Protein AF-A0A845TTB7-F1 (afdb_monomer_lite)

Radius of gyration: 24.41 Å; chains: 1; bounding box: 47×29×92 Å

pLDDT: mean 82.49, std 13.99, range [42.47, 98.19]

Foldseek 3Di:
DPQCPPDPQQQDDPSHFDCADPPPGHGGDDDPVNVVVVVVVLCVLLCQLPDHDDPVDPCSSVLSVLQQAAVEEDEDAAADEDASSQWRHEYEHAHAPHEYEYHALLRGHFNTKYKYFQAYDWHWYKYAYPDQAWEQDPVGDIDRIAIDTHGKMWMWGRRSRHTYTDDIPDDPVRRCVVDDDDPDPPVPPDD

Secondary structure (DSSP, 8-state):
----SS-TTS--BTTB----BTTTBPPPP--HHHHHHHHHHHHHHHHHTTPPP-TT-TTHHHHHHHHHS--EEEEESS-EE--GGGTTEEEEE-STT-EEEPPPGGGS-TT-EEEEEE-SSSSEEEEE-STT--EEPTTS-EESEEEEETT-EEEEEE-SSSEEEEEEE--HHHHGGG--S--S-GGGS--

Structure (mmCIF, N/CA/C/O backbone):
data_AF-A0A845TTB7-F1
#
_entry.id   AF-A0A845TTB7-F1
#
loop_
_atom_site.group_PDB
_atom_site.id
_atom_site.type_symbol
_atom_site.label_atom_id
_atom_site.label_alt_id
_atom_site.label_comp_id
_atom_site.label_asym_id
_atom_site.label_entity_id
_atom_site.label_seq_id
_atom_site.pdbx_PDB_ins_code
_atom_site.Cartn_x
_atom_site.Cartn_y
_atom_site.Cartn_z
_atom_site.occupancy
_atom_site.B_iso_or_equiv
_atom_site.auth_seq_id
_atom_site.auth_comp_id
_atom_site.auth_asym_id
_atom_site.auth_atom_id
_atom_site.pdbx_PDB_model_num
ATOM 1 N N . MET A 1 1 ? 19.253 8.174 -13.961 1.00 57.00 1 MET A N 1
ATOM 2 C CA . MET A 1 1 ? 20.084 8.038 -15.185 1.00 57.00 1 MET A CA 1
ATOM 3 C C . MET A 1 1 ? 20.359 9.383 -15.863 1.00 57.00 1 MET A C 1
ATOM 5 O O . MET A 1 1 ? 19.408 10.114 -16.111 1.00 57.00 1 MET A O 1
ATOM 9 N N . ASP A 1 2 ? 21.621 9.713 -16.173 1.00 57.16 2 ASP A N 1
ATOM 10 C CA . ASP A 1 2 ? 21.945 10.811 -17.106 1.00 57.16 2 ASP A CA 1
ATOM 11 C C . ASP A 1 2 ? 21.614 10.344 -18.529 1.00 57.16 2 ASP A C 1
ATOM 13 O O . ASP A 1 2 ? 22.038 9.263 -18.950 1.00 57.16 2 ASP A O 1
ATOM 17 N N . TYR A 1 3 ? 20.781 11.098 -19.241 1.00 60.69 3 TYR A N 1
ATOM 18 C CA . TYR A 1 3 ? 20.405 10.728 -20.599 1.00 60.69 3 TYR A CA 1
ATOM 19 C C . TYR A 1 3 ? 21.594 11.031 -21.512 1.00 60.69 3 TYR A C 1
ATOM 21 O O . TYR A 1 3 ? 22.102 12.151 -21.450 1.00 60.69 3 TYR A O 1
ATOM 29 N N . PRO A 1 4 ? 22.055 10.104 -22.370 1.00 59.34 4 PRO A N 1
ATOM 30 C CA . PRO A 1 4 ? 23.288 10.324 -23.111 1.00 59.34 4 PRO A CA 1
ATOM 31 C C . PRO A 1 4 ? 23.116 11.444 -24.144 1.00 59.34 4 PRO A C 1
ATOM 33 O O . PRO A 1 4 ? 22.719 11.221 -25.283 1.00 59.34 4 PRO A O 1
ATOM 36 N N . ILE A 1 5 ? 23.447 12.670 -23.752 1.00 57.34 5 ILE A N 1
ATOM 37 C CA . ILE A 1 5 ? 23.517 13.830 -24.647 1.00 57.34 5 ILE A CA 1
ATOM 38 C C . ILE A 1 5 ? 24.763 13.773 -25.545 1.00 57.34 5 ILE A C 1
ATOM 40 O O . ILE A 1 5 ? 24.847 14.498 -26.533 1.00 57.34 5 ILE A O 1
ATOM 44 N N . THR A 1 6 ? 25.728 12.907 -25.212 1.00 55.38 6 THR A N 1
ATOM 45 C CA . THR A 1 6 ? 27.047 12.829 -25.857 1.00 55.38 6 THR A CA 1
ATOM 46 C C . THR A 1 6 ? 27.476 11.426 -26.287 1.00 55.38 6 THR A C 1
ATOM 48 O O . THR A 1 6 ? 28.590 11.303 -26.790 1.00 55.38 6 THR A O 1
ATOM 51 N N . GLN A 1 7 ? 26.658 10.366 -26.148 1.00 63.62 7 GLN A N 1
ATOM 52 C CA . GLN A 1 7 ? 27.050 9.054 -26.691 1.00 63.62 7 GLN A CA 1
ATOM 53 C C . GLN A 1 7 ? 26.864 9.024 -28.217 1.00 63.62 7 GLN A C 1
ATOM 55 O O . GLN A 1 7 ? 25.726 8.975 -28.689 1.00 63.62 7 GLN A O 1
ATOM 60 N N . PRO A 1 8 ? 27.951 8.990 -29.012 1.00 61.44 8 PRO A N 1
ATOM 61 C CA . PRO A 1 8 ? 27.862 9.138 -30.465 1.00 61.44 8 PRO A CA 1
ATOM 62 C C . PRO A 1 8 ? 27.310 7.893 -31.176 1.00 61.44 8 PRO A C 1
ATOM 64 O O . PRO A 1 8 ? 27.007 7.956 -32.359 1.00 61.44 8 PRO A O 1
ATOM 67 N N . SER A 1 9 ? 27.203 6.759 -30.476 1.00 70.38 9 SER A N 1
ATOM 68 C CA . SER A 1 9 ? 26.890 5.439 -31.042 1.00 70.38 9 SER A CA 1
ATOM 69 C C . SER A 1 9 ? 25.450 4.971 -30.801 1.00 70.38 9 SER A C 1
ATOM 71 O O . SER A 1 9 ? 25.167 3.784 -30.928 1.00 70.38 9 SER A O 1
ATOM 73 N N . LEU A 1 10 ? 24.561 5.869 -30.369 1.00 74.25 10 LEU A N 1
ATOM 74 C CA . LEU A 1 10 ? 23.156 5.551 -30.080 1.00 74.25 10 LEU A CA 1
ATOM 75 C C . LEU A 1 10 ? 22.208 5.906 -31.226 1.00 74.25 10 LEU A C 1
ATOM 77 O O . LEU A 1 10 ? 21.018 5.614 -31.131 1.00 74.25 10 LEU A O 1
ATOM 81 N N . ASP A 1 11 ? 22.712 6.559 -32.278 1.00 81.06 11 ASP A N 1
ATOM 82 C CA . ASP A 1 11 ? 21.921 7.021 -33.423 1.00 81.06 11 ASP A CA 1
ATOM 83 C C . ASP A 1 11 ? 20.661 7.796 -32.988 1.00 81.06 11 ASP A C 1
ATOM 85 O O . ASP A 1 11 ? 19.547 7.577 -33.472 1.00 81.06 11 ASP A O 1
ATOM 89 N N . LEU A 1 12 ? 20.830 8.702 -32.015 1.00 78.38 12 LEU A N 1
ATOM 90 C CA . LEU A 1 12 ? 19.765 9.585 -31.541 1.00 78.38 12 LEU A CA 1
ATOM 91 C C . LEU A 1 12 ? 19.474 10.670 -32.577 1.00 78.38 12 LEU A C 1
ATOM 93 O O . LEU A 1 12 ? 20.377 11.248 -33.183 1.00 78.38 12 LEU A O 1
ATOM 97 N N . TYR A 1 13 ? 18.201 11.020 -32.720 1.00 77.94 13 TYR A N 1
ATOM 98 C CA . TYR A 1 13 ? 17.775 12.148 -33.534 1.00 77.94 13 TYR A CA 1
ATOM 99 C C . TYR A 1 13 ? 17.071 13.182 -32.664 1.00 77.94 13 TYR A C 1
ATOM 101 O O . TYR A 1 13 ? 16.073 12.875 -32.018 1.00 77.94 13 TYR A O 1
ATOM 109 N N . LEU A 1 14 ? 17.595 14.414 -32.634 1.00 80.12 14 LEU A N 1
ATOM 110 C CA . LEU A 1 14 ? 17.072 15.499 -31.789 1.00 80.12 14 LEU A CA 1
ATOM 111 C C . LEU A 1 14 ? 16.927 15.082 -30.313 1.00 80.12 14 LEU A C 1
ATOM 113 O O . LEU A 1 14 ? 15.918 15.368 -29.671 1.00 80.12 14 LEU A O 1
ATOM 117 N N . ASN A 1 15 ? 17.932 14.376 -29.788 1.00 73.56 15 ASN A N 1
ATOM 118 C CA . ASN A 1 15 ? 17.951 13.826 -28.428 1.00 73.56 15 ASN A CA 1
ATOM 119 C C . ASN A 1 15 ? 16.845 12.794 -28.137 1.00 73.56 15 ASN A C 1
ATOM 121 O O . ASN A 1 15 ? 16.533 12.540 -26.977 1.00 73.56 15 ASN A O 1
ATOM 125 N N . LYS A 1 16 ? 16.253 12.170 -29.159 1.00 77.88 16 LYS A N 1
ATOM 126 C CA . LYS A 1 16 ? 15.246 11.111 -29.006 1.00 77.88 16 LYS A CA 1
ATOM 127 C C . LYS A 1 16 ? 15.632 9.860 -29.785 1.00 77.88 16 LYS A C 1
ATOM 129 O O . LYS A 1 16 ? 16.328 9.942 -30.799 1.00 77.88 16 LYS A O 1
ATOM 134 N N . PHE A 1 17 ? 15.137 8.716 -29.319 1.00 82.31 17 PHE A N 1
ATOM 135 C CA . PHE A 1 17 ? 15.164 7.482 -30.094 1.00 82.31 17 PHE A CA 1
ATOM 136 C C . PHE A 1 17 ? 14.342 7.645 -31.382 1.00 82.31 17 PHE A C 1
ATOM 138 O O . PHE A 1 17 ? 13.319 8.334 -31.401 1.00 82.31 17 PHE A O 1
ATOM 145 N N . THR A 1 18 ? 14.802 7.033 -32.466 1.00 82.44 18 THR A N 1
ATOM 146 C CA . THR A 1 18 ? 14.154 7.043 -33.778 1.00 82.44 18 THR A CA 1
ATOM 147 C C . THR A 1 18 ? 14.165 5.637 -34.359 1.00 82.44 18 THR A C 1
ATOM 149 O O . THR A 1 18 ? 15.175 4.949 -34.286 1.00 82.44 18 THR A O 1
ATOM 152 N N . ASP A 1 19 ? 13.093 5.253 -35.050 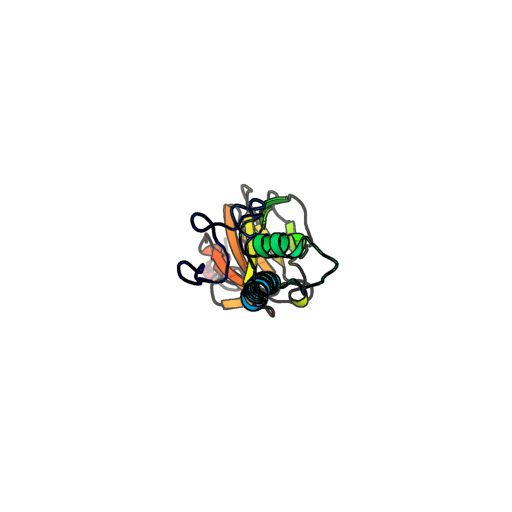1.00 88.50 19 ASP A N 1
ATOM 153 C CA . ASP A 1 19 ? 13.032 3.982 -35.798 1.00 88.50 19 ASP A CA 1
ATOM 154 C C . ASP A 1 19 ? 13.916 3.981 -37.063 1.00 88.50 19 ASP A C 1
ATOM 156 O O . ASP A 1 19 ? 13.924 3.030 -37.843 1.00 88.50 19 ASP A O 1
ATOM 160 N N . GLY A 1 20 ? 14.666 5.065 -37.284 1.00 87.62 20 GLY A N 1
ATOM 161 C CA . GLY A 1 20 ? 15.414 5.311 -38.506 1.00 87.62 20 GLY A CA 1
ATOM 162 C C . GLY A 1 20 ? 14.513 5.708 -39.673 1.00 87.62 20 GLY A C 1
ATOM 163 O O . GLY A 1 20 ? 13.287 5.716 -39.601 1.00 87.62 20 GLY A O 1
ATOM 164 N N . VAL A 1 21 ? 15.151 6.093 -40.770 1.00 89.00 21 VAL A N 1
ATOM 165 C CA . VAL A 1 21 ? 14.516 6.278 -42.074 1.00 89.00 21 VAL A CA 1
ATOM 166 C C . VAL A 1 21 ? 15.414 5.566 -43.083 1.00 89.00 21 VAL A C 1
ATOM 168 O O . VAL A 1 21 ? 16.575 5.967 -43.219 1.00 89.00 21 VAL A O 1
ATOM 171 N N . PRO A 1 22 ? 14.930 4.524 -43.785 1.00 90.19 22 PRO A N 1
ATOM 172 C CA . PRO A 1 22 ? 15.748 3.768 -44.728 1.00 90.19 22 PRO A CA 1
ATOM 173 C C . PRO A 1 22 ? 16.485 4.681 -45.715 1.00 90.19 22 PRO A C 1
ATOM 175 O O . PRO A 1 22 ? 15.882 5.546 -46.345 1.00 90.19 22 PRO A O 1
ATOM 178 N N . GLY A 1 23 ? 17.805 4.512 -45.821 1.00 86.75 23 GLY A N 1
ATOM 179 C CA . GLY A 1 23 ? 18.658 5.293 -46.725 1.00 86.75 23 GLY A CA 1
ATOM 180 C C . GLY A 1 23 ? 18.969 6.730 -46.286 1.00 86.75 23 GLY A C 1
ATOM 181 O O . GLY A 1 23 ? 19.784 7.377 -46.935 1.00 86.75 23 GLY A O 1
ATOM 182 N N . LEU A 1 24 ? 18.374 7.226 -45.196 1.00 88.75 24 LEU A N 1
ATOM 183 C CA . LEU A 1 24 ? 18.617 8.580 -44.683 1.00 88.75 24 LEU A CA 1
ATOM 184 C C . LEU A 1 24 ? 19.229 8.575 -43.279 1.00 88.75 24 LEU A C 1
ATOM 186 O O . LEU A 1 24 ? 20.118 9.375 -42.997 1.00 88.75 24 LEU A O 1
ATOM 190 N N . ARG A 1 25 ? 18.754 7.697 -42.388 1.00 85.00 25 ARG A N 1
ATOM 191 C CA . ARG A 1 25 ? 19.201 7.642 -40.992 1.00 85.00 25 ARG A CA 1
ATOM 192 C C . ARG A 1 25 ? 19.013 6.240 -40.396 1.00 85.00 25 ARG A C 1
ATOM 194 O O . ARG A 1 25 ? 17.931 5.678 -40.561 1.00 85.00 25 ARG A O 1
ATOM 201 N N . PRO A 1 26 ? 20.005 5.683 -39.684 1.00 86.88 26 PRO A N 1
ATOM 202 C CA . PRO A 1 26 ? 19.840 4.426 -38.953 1.00 86.88 26 PRO A CA 1
ATOM 203 C C . PRO A 1 26 ? 18.820 4.543 -37.806 1.00 86.88 26 PRO A C 1
ATOM 205 O O . PRO A 1 26 ? 18.506 5.641 -37.342 1.00 86.88 26 PRO A O 1
ATOM 208 N N . ALA A 1 27 ? 18.276 3.403 -37.380 1.00 88.50 27 ALA A N 1
ATOM 209 C CA . ALA A 1 27 ? 17.467 3.315 -36.167 1.00 88.50 27 ALA A CA 1
ATOM 210 C C . ALA A 1 27 ? 18.355 3.442 -34.927 1.00 88.50 27 ALA A C 1
ATOM 212 O O . ALA A 1 27 ? 19.516 3.041 -34.957 1.00 88.50 27 ALA A O 1
ATOM 213 N N . SER A 1 28 ? 17.808 3.972 -33.836 1.00 87.19 28 SER A N 1
ATOM 214 C CA . SER A 1 28 ? 18.572 4.130 -32.606 1.00 87.19 28 SER A CA 1
ATOM 215 C C . SER A 1 28 ? 18.954 2.792 -31.981 1.00 87.19 28 SER A C 1
ATOM 217 O O . SER A 1 28 ? 18.155 1.857 -31.924 1.00 87.19 28 SER A O 1
ATOM 219 N N . VAL A 1 29 ? 20.171 2.732 -31.449 1.00 85.94 29 VAL A N 1
ATOM 220 C CA . VAL A 1 29 ? 20.687 1.571 -30.724 1.00 85.94 29 VAL A CA 1
ATOM 221 C C . VAL A 1 29 ? 20.489 1.796 -29.231 1.00 85.94 29 VAL A C 1
ATOM 223 O O . VAL A 1 29 ? 20.889 2.830 -28.699 1.00 85.94 29 VAL A O 1
ATOM 226 N N . ILE A 1 30 ? 19.900 0.815 -28.544 1.00 80.69 30 ILE A N 1
ATOM 227 C CA . ILE A 1 30 ? 19.775 0.808 -27.081 1.00 80.69 30 ILE A CA 1
ATOM 228 C C . ILE A 1 30 ? 20.784 -0.205 -26.520 1.00 80.69 30 ILE A C 1
ATOM 230 O O . ILE A 1 30 ? 20.590 -1.411 -26.686 1.00 80.69 30 ILE A O 1
ATOM 234 N N . PRO A 1 31 ? 21.874 0.244 -25.872 1.00 81.69 31 PRO A N 1
ATOM 235 C CA . PRO A 1 31 ? 22.841 -0.645 -25.248 1.00 81.69 31 PRO A CA 1
ATOM 236 C C . PRO A 1 31 ? 22.221 -1.439 -24.100 1.00 81.69 31 PRO A C 1
ATOM 238 O O . PRO A 1 31 ? 21.395 -0.920 -23.344 1.00 81.69 31 PRO A O 1
ATOM 241 N N . SER A 1 32 ? 22.704 -2.666 -23.896 1.00 81.06 32 SER A N 1
ATOM 242 C CA . SER A 1 32 ? 22.303 -3.499 -22.755 1.00 81.06 32 SER A CA 1
ATOM 243 C C . SER A 1 32 ? 22.568 -2.812 -21.417 1.00 81.06 32 SER A C 1
ATOM 245 O O . SER A 1 32 ? 21.742 -2.913 -20.524 1.00 81.06 32 SER A O 1
ATOM 247 N N . ILE A 1 33 ? 23.659 -2.049 -21.291 1.00 82.00 33 ILE A N 1
ATOM 248 C CA . ILE A 1 33 ? 23.946 -1.264 -20.082 1.00 82.00 33 ILE A CA 1
ATOM 249 C C . ILE A 1 33 ? 22.820 -0.272 -19.758 1.00 82.00 33 ILE A C 1
ATOM 251 O O . ILE A 1 33 ? 22.434 -0.147 -18.601 1.00 82.00 33 ILE A O 1
ATOM 255 N N . THR A 1 34 ? 22.250 0.388 -20.768 1.00 81.12 34 THR A N 1
ATOM 256 C CA . THR A 1 34 ? 21.155 1.345 -20.583 1.00 81.12 34 THR A CA 1
ATOM 257 C C . THR A 1 34 ? 19.861 0.627 -20.221 1.00 81.12 34 THR A C 1
ATOM 259 O O . THR A 1 34 ? 19.186 1.034 -19.280 1.00 81.12 34 THR A O 1
ATOM 262 N N . MET A 1 35 ? 19.520 -0.450 -20.936 1.00 85.19 35 MET A N 1
ATOM 263 C CA . MET A 1 35 ? 18.283 -1.188 -20.672 1.00 85.19 35 MET A CA 1
ATOM 264 C C . MET A 1 35 ? 18.320 -1.905 -19.317 1.00 85.19 35 MET A C 1
ATOM 266 O O . MET A 1 35 ? 17.345 -1.845 -18.577 1.00 85.19 35 MET A O 1
ATOM 270 N N . ASN A 1 36 ? 19.450 -2.516 -18.955 1.00 85.69 36 ASN A N 1
ATOM 271 C CA . ASN A 1 36 ? 19.628 -3.159 -17.655 1.00 85.69 36 ASN A CA 1
ATOM 272 C C . ASN A 1 36 ? 19.536 -2.138 -16.521 1.00 85.69 36 ASN A C 1
ATOM 274 O O . ASN A 1 36 ? 18.822 -2.387 -15.563 1.00 85.69 36 ASN A O 1
ATOM 278 N N . ALA A 1 37 ? 20.156 -0.961 -16.658 1.00 86.38 37 ALA A N 1
ATOM 279 C CA . ALA A 1 37 ? 20.045 0.087 -15.644 1.00 86.38 37 ALA A CA 1
ATOM 280 C C . ALA A 1 37 ? 18.595 0.573 -15.448 1.00 86.38 37 ALA A C 1
ATOM 282 O O . ALA A 1 37 ? 18.176 0.797 -14.316 1.00 86.38 37 ALA A O 1
ATOM 283 N N . LEU A 1 38 ? 17.807 0.694 -16.526 1.00 89.25 38 LEU A N 1
ATOM 284 C CA . LEU A 1 38 ? 16.374 1.005 -16.422 1.00 89.25 38 LEU A CA 1
ATOM 285 C C . LEU A 1 38 ? 15.594 -0.113 -15.720 1.00 89.25 38 LEU A C 1
ATOM 287 O O . LEU A 1 38 ? 14.725 0.166 -14.896 1.00 89.25 38 LEU A O 1
ATOM 291 N N . VAL A 1 39 ? 15.897 -1.375 -16.034 1.00 91.19 39 VAL A N 1
ATOM 292 C CA . VAL A 1 39 ? 15.285 -2.530 -15.364 1.00 91.19 39 VAL A CA 1
ATOM 293 C C . VAL A 1 39 ? 15.656 -2.548 -13.881 1.00 91.19 39 VAL A C 1
ATOM 295 O O . VAL A 1 39 ? 14.768 -2.718 -13.053 1.00 91.19 39 VAL A O 1
ATOM 298 N N . ASP A 1 40 ? 16.913 -2.287 -13.528 1.00 90.81 40 ASP A N 1
ATOM 299 C CA . ASP A 1 40 ? 17.380 -2.218 -12.142 1.00 90.81 40 ASP A CA 1
ATOM 300 C C . ASP A 1 40 ? 16.692 -1.081 -11.364 1.00 90.81 40 ASP A C 1
ATOM 302 O O . ASP A 1 40 ? 16.273 -1.291 -10.226 1.00 90.81 40 ASP A O 1
ATOM 306 N N . GLU A 1 41 ? 16.493 0.099 -11.972 1.00 91.50 41 GLU A N 1
ATOM 307 C CA . GLU A 1 41 ? 15.711 1.193 -11.368 1.00 91.50 41 GLU A CA 1
ATOM 308 C C . GLU A 1 41 ? 14.248 0.772 -11.128 1.00 91.50 41 GLU A C 1
ATOM 310 O O . GLU A 1 41 ? 13.701 1.006 -10.049 1.00 91.50 41 GLU A O 1
ATOM 315 N N . ILE A 1 42 ? 13.612 0.103 -12.096 1.00 92.44 42 ILE A N 1
ATOM 316 C CA . ILE A 1 42 ? 12.238 -0.407 -11.953 1.00 92.44 42 ILE A CA 1
ATOM 317 C C . ILE A 1 42 ? 12.159 -1.460 -10.841 1.00 92.44 42 ILE A C 1
ATOM 319 O O . ILE A 1 42 ? 11.248 -1.405 -10.014 1.00 92.44 42 ILE A O 1
ATOM 323 N N . LEU A 1 43 ? 13.112 -2.393 -10.784 1.00 90.44 43 LEU A N 1
ATOM 324 C CA . LEU A 1 43 ? 13.192 -3.405 -9.732 1.00 90.44 43 LEU A CA 1
ATOM 325 C C . LEU A 1 43 ? 13.399 -2.761 -8.359 1.00 90.44 43 LEU A C 1
ATOM 327 O O . LEU A 1 43 ? 12.737 -3.158 -7.403 1.00 90.44 43 LEU A O 1
ATOM 331 N N . ALA A 1 44 ? 14.243 -1.732 -8.261 1.00 85.56 44 ALA A N 1
ATOM 332 C CA . ALA A 1 44 ? 14.444 -0.984 -7.026 1.00 85.56 44 ALA A CA 1
ATOM 333 C C . ALA A 1 44 ? 13.150 -0.305 -6.553 1.00 85.56 44 ALA A C 1
ATOM 335 O O . ALA A 1 44 ? 12.836 -0.374 -5.367 1.00 85.56 44 ALA A O 1
ATOM 336 N N . VAL A 1 45 ? 12.358 0.285 -7.458 1.00 87.19 45 VAL A N 1
ATOM 337 C CA . VAL A 1 45 ? 11.038 0.844 -7.111 1.00 87.19 45 VAL A CA 1
ATOM 338 C C . VAL A 1 45 ? 10.078 -0.255 -6.654 1.00 87.19 45 VAL A C 1
ATOM 340 O O . VAL A 1 45 ? 9.408 -0.086 -5.638 1.00 87.19 45 VAL A O 1
ATOM 343 N N . ILE A 1 46 ? 10.036 -1.391 -7.355 1.00 89.19 46 ILE A N 1
ATOM 344 C CA . ILE A 1 46 ? 9.196 -2.545 -6.995 1.00 89.19 46 ILE A CA 1
ATOM 345 C C . ILE A 1 46 ? 9.526 -3.047 -5.581 1.00 89.19 46 ILE A C 1
ATOM 347 O O . ILE A 1 46 ? 8.618 -3.243 -4.772 1.00 89.19 46 ILE A O 1
ATOM 351 N N . VAL A 1 47 ? 10.817 -3.167 -5.259 1.00 84.00 47 VAL A N 1
ATOM 352 C CA . VAL A 1 47 ? 11.312 -3.567 -3.933 1.00 84.00 47 VAL A CA 1
ATOM 353 C C . VAL A 1 47 ? 11.111 -2.469 -2.880 1.00 84.00 47 VAL A C 1
ATOM 355 O O . VAL A 1 47 ? 10.872 -2.784 -1.719 1.00 84.00 47 VAL A O 1
ATOM 358 N N . ALA A 1 48 ? 11.146 -1.187 -3.245 1.00 72.69 48 ALA A N 1
ATOM 359 C CA . ALA A 1 48 ? 10.838 -0.087 -2.326 1.00 72.69 48 ALA A CA 1
ATOM 360 C C . ALA A 1 48 ? 9.346 -0.039 -1.957 1.00 72.69 48 ALA A C 1
ATOM 362 O O . ALA A 1 48 ? 8.994 0.253 -0.820 1.00 72.69 48 ALA A O 1
ATOM 363 N N . GLY A 1 49 ? 8.463 -0.405 -2.887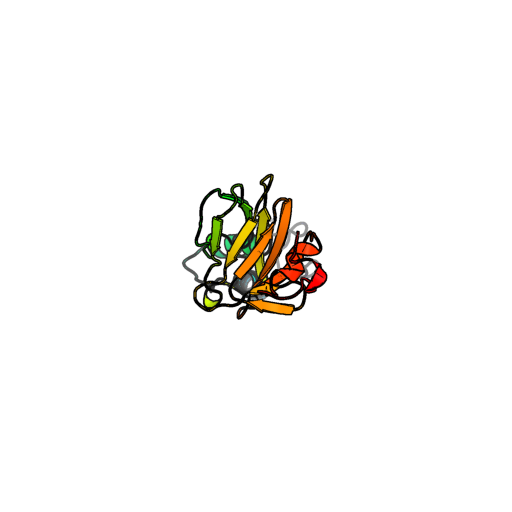 1.00 75.69 49 GLY A N 1
ATOM 364 C CA . GLY A 1 49 ? 7.071 -0.739 -2.581 1.00 75.69 49 GLY A CA 1
ATOM 365 C C . GLY A 1 49 ? 6.894 -2.156 -2.014 1.00 75.69 49 GLY A C 1
ATOM 366 O O . GLY A 1 49 ? 5.757 -2.613 -1.962 1.00 75.69 49 GLY A O 1
ATOM 367 N N . GLY A 1 50 ? 8.012 -2.835 -1.680 1.00 72.75 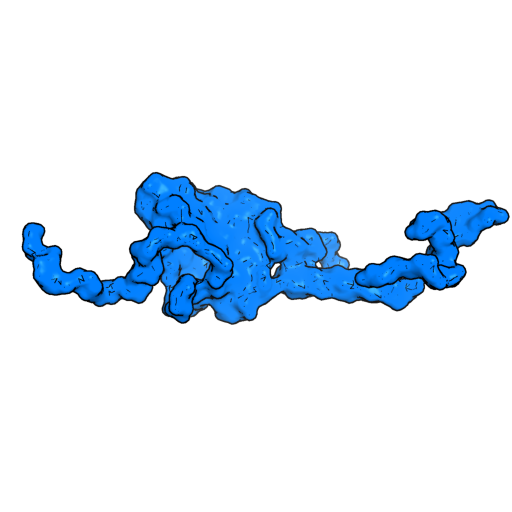50 GLY A N 1
ATOM 368 C CA . GLY A 1 50 ? 8.285 -4.251 -1.324 1.00 72.75 50 GLY A CA 1
ATOM 369 C C . GLY A 1 50 ? 7.382 -5.322 -1.875 1.00 72.75 50 GLY A C 1
ATOM 370 O O . GLY A 1 50 ? 7.059 -6.328 -1.243 1.00 72.75 50 GLY A O 1
ATOM 371 N N . ILE A 1 51 ? 7.071 -5.148 -3.134 1.00 82.50 51 ILE A N 1
ATOM 372 C CA . ILE A 1 51 ? 6.639 -6.249 -3.953 1.00 82.50 51 ILE A CA 1
ATOM 373 C C . ILE A 1 51 ? 7.898 -7.061 -4.298 1.00 82.50 51 ILE A C 1
ATOM 375 O O . ILE A 1 51 ? 8.942 -6.503 -4.632 1.00 82.50 51 ILE A O 1
ATOM 379 N N . VAL A 1 52 ? 7.816 -8.390 -4.226 1.00 87.75 52 VAL A N 1
ATOM 380 C CA . VAL A 1 52 ? 8.866 -9.266 -4.768 1.00 87.75 52 VAL A CA 1
ATOM 381 C C . VAL A 1 52 ? 8.717 -9.286 -6.295 1.00 87.75 52 VAL A C 1
ATOM 383 O O . VAL A 1 52 ? 7.640 -9.656 -6.773 1.00 87.75 52 VAL A O 1
ATOM 386 N N . PRO A 1 53 ? 9.737 -8.890 -7.080 1.00 92.88 53 PRO A N 1
ATOM 387 C CA . PRO A 1 53 ? 9.644 -8.876 -8.537 1.00 92.88 53 PRO A CA 1
ATOM 388 C C . PRO A 1 53 ? 9.287 -10.245 -9.128 1.00 92.88 53 PRO A C 1
ATOM 390 O O . PRO A 1 53 ? 9.801 -11.274 -8.696 1.00 92.88 53 PRO A O 1
ATOM 393 N N . ALA A 1 54 ? 8.397 -10.254 -10.119 1.00 92.50 54 ALA A N 1
ATOM 394 C CA . ALA A 1 54 ? 7.907 -11.457 -10.774 1.00 92.50 54 ALA A CA 1
ATOM 395 C C . ALA A 1 54 ? 7.637 -11.167 -12.254 1.00 92.50 54 ALA A C 1
ATOM 397 O O . ALA A 1 54 ? 6.753 -10.384 -12.589 1.00 92.50 54 ALA A O 1
ATOM 398 N N . GLU A 1 55 ? 8.357 -11.848 -13.144 1.00 87.06 55 GLU A N 1
ATOM 399 C CA . GLU A 1 55 ? 8.319 -11.592 -14.593 1.00 87.06 55 GLU A CA 1
ATOM 400 C C . GLU A 1 55 ? 6.922 -11.753 -15.218 1.00 87.06 55 GLU A C 1
ATOM 402 O O . GLU A 1 55 ? 6.599 -11.104 -16.209 1.00 87.06 55 GLU A O 1
ATOM 407 N N . ALA A 1 56 ? 6.066 -12.587 -14.620 1.00 91.81 56 ALA A N 1
ATOM 408 C CA . ALA A 1 56 ? 4.691 -12.793 -15.073 1.00 91.81 56 ALA A CA 1
ATOM 409 C C . ALA A 1 56 ? 3.740 -11.630 -14.721 1.00 91.81 56 A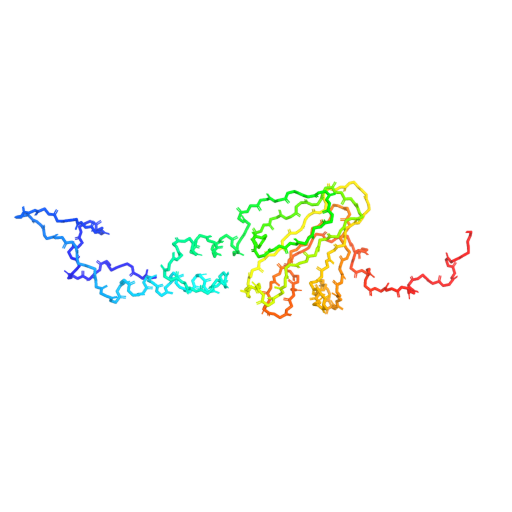LA A C 1
ATOM 411 O O . ALA A 1 56 ? 2.621 -11.574 -15.235 1.00 91.81 56 ALA A O 1
ATOM 412 N N . THR A 1 57 ? 4.152 -10.706 -13.849 1.00 86.25 57 THR A N 1
ATOM 413 C CA . THR A 1 57 ? 3.291 -9.651 -13.309 1.00 86.25 57 THR A CA 1
ATOM 414 C C . THR A 1 57 ? 3.697 -8.292 -13.868 1.00 86.25 57 THR A C 1
ATOM 416 O O . THR A 1 57 ? 4.636 -7.655 -13.407 1.00 86.25 57 THR A O 1
ATOM 419 N N . LEU A 1 58 ? 2.927 -7.784 -14.829 1.00 90.00 58 LEU A N 1
ATOM 420 C CA . LEU A 1 58 ? 3.238 -6.522 -15.518 1.00 90.00 58 LEU A CA 1
ATOM 421 C C . LEU A 1 58 ? 2.721 -5.264 -14.798 1.00 90.00 58 LEU A C 1
ATOM 423 O O . LEU A 1 58 ? 2.811 -4.159 -15.329 1.00 90.00 58 LEU A O 1
ATOM 427 N N . THR A 1 59 ? 2.158 -5.408 -13.596 1.00 90.62 59 THR A N 1
ATOM 428 C CA . THR A 1 59 ? 1.583 -4.290 -12.830 1.00 90.62 59 THR A CA 1
ATOM 429 C C . THR A 1 59 ? 2.424 -3.832 -11.645 1.00 90.62 59 THR A C 1
ATOM 431 O O . THR A 1 59 ? 2.085 -2.834 -11.012 1.00 90.62 59 THR A O 1
ATOM 434 N N . GLN A 1 60 ? 3.538 -4.511 -11.363 1.00 90.81 60 GLN A N 1
ATOM 435 C CA . GLN A 1 60 ? 4.290 -4.340 -10.117 1.00 90.81 60 GLN A CA 1
ATOM 436 C C . GLN A 1 60 ? 4.807 -2.916 -9.908 1.00 90.81 60 GLN A C 1
ATOM 438 O O . GLN A 1 60 ? 4.748 -2.413 -8.792 1.00 90.81 60 GLN A O 1
ATOM 443 N N . LEU A 1 61 ? 5.255 -2.233 -10.968 1.00 91.06 61 LEU A N 1
ATOM 444 C CA . LEU A 1 61 ? 5.738 -0.852 -10.862 1.00 91.06 61 LEU A CA 1
ATOM 445 C C . LEU A 1 61 ? 4.632 0.110 -10.403 1.00 91.06 61 LEU A C 1
ATOM 447 O O . LEU A 1 61 ? 4.849 0.939 -9.524 1.00 91.06 61 LEU A O 1
ATOM 451 N N . ARG A 1 62 ? 3.429 -0.016 -10.974 1.00 85.88 62 ARG A N 1
ATOM 452 C CA . ARG A 1 62 ? 2.266 0.792 -10.581 1.00 85.88 62 ARG A CA 1
ATOM 453 C C . ARG A 1 62 ? 1.897 0.530 -9.126 1.00 85.88 62 ARG A C 1
ATOM 455 O O . ARG A 1 62 ? 1.629 1.473 -8.383 1.00 85.88 62 ARG A O 1
ATOM 462 N N . ASP A 1 63 ? 1.853 -0.741 -8.748 1.00 81.25 63 ASP A N 1
ATOM 463 C CA . ASP A 1 63 ? 1.440 -1.164 -7.414 1.00 81.25 63 ASP A CA 1
ATOM 464 C C . ASP A 1 63 ? 2.461 -0.682 -6.364 1.00 81.25 63 ASP A C 1
ATOM 466 O O . ASP A 1 63 ? 2.069 -0.148 -5.330 1.00 81.25 63 ASP A O 1
ATOM 470 N N . ALA A 1 64 ? 3.758 -0.724 -6.687 1.00 82.75 64 ALA A N 1
ATOM 471 C CA . ALA A 1 64 ? 4.821 -0.191 -5.842 1.00 82.75 64 ALA A CA 1
ATOM 472 C C . ALA A 1 64 ? 4.741 1.331 -5.666 1.00 82.75 64 ALA A C 1
ATOM 474 O O . ALA A 1 64 ? 4.773 1.819 -4.540 1.00 82.75 64 ALA A O 1
ATOM 475 N N . ILE A 1 65 ? 4.565 2.091 -6.753 1.00 83.44 65 ILE A N 1
ATOM 476 C CA . ILE A 1 65 ? 4.397 3.555 -6.683 1.00 83.44 65 ILE A CA 1
ATOM 477 C C . ILE A 1 65 ? 3.159 3.921 -5.855 1.00 83.44 65 ILE A C 1
ATOM 479 O O . ILE A 1 65 ? 3.204 4.842 -5.041 1.00 83.44 65 ILE A O 1
ATOM 483 N N . SER A 1 66 ? 2.063 3.178 -6.031 1.00 72.25 66 SER A N 1
ATOM 484 C CA . SER A 1 66 ? 0.820 3.400 -5.285 1.00 72.25 66 SER A CA 1
ATOM 485 C C . SER A 1 66 ? 0.979 3.141 -3.787 1.00 72.25 66 SER A C 1
ATOM 487 O O . SER A 1 66 ? 0.238 3.724 -3.006 1.00 72.25 66 SER A O 1
ATOM 489 N N . ALA A 1 67 ? 1.940 2.306 -3.385 1.00 67.75 67 ALA A N 1
ATOM 490 C CA . ALA A 1 67 ? 2.214 1.995 -1.986 1.00 67.75 67 ALA A CA 1
ATOM 491 C C . ALA A 1 67 ? 3.131 3.030 -1.293 1.00 67.75 67 ALA A C 1
ATOM 493 O O . ALA A 1 67 ? 3.169 3.082 -0.062 1.00 67.75 67 ALA A O 1
ATOM 494 N N . ILE A 1 68 ? 3.849 3.856 -2.070 1.00 67.31 68 ILE A N 1
ATOM 495 C CA . ILE A 1 68 ? 4.832 4.851 -1.591 1.00 67.31 68 ILE A CA 1
ATOM 496 C C . ILE A 1 68 ? 4.179 6.226 -1.289 1.00 67.31 68 ILE A C 1
ATOM 498 O O . ILE A 1 68 ? 4.765 7.051 -0.592 1.00 67.31 68 ILE A O 1
ATOM 502 N N . GLY A 1 69 ? 2.947 6.485 -1.747 1.00 64.38 69 GLY A N 1
ATOM 503 C CA . GLY A 1 69 ? 2.201 7.730 -1.485 1.00 64.38 69 GLY A CA 1
ATOM 504 C C . GLY A 1 69 ? 0.688 7.511 -1.371 1.00 64.38 69 GLY A C 1
ATOM 505 O O . GLY A 1 69 ? 0.243 6.373 -1.384 1.00 64.38 69 GLY A O 1
ATOM 506 N N . PHE A 1 70 ? -0.115 8.585 -1.274 1.00 63.75 70 PHE A N 1
ATOM 507 C CA . PHE A 1 70 ? -1.585 8.489 -1.286 1.00 63.75 70 PHE A CA 1
ATOM 508 C C . PHE A 1 70 ? -2.111 8.084 -2.679 1.00 63.75 70 PHE A C 1
ATOM 510 O O . PHE A 1 70 ? -2.447 8.941 -3.493 1.00 63.75 70 PHE A O 1
ATOM 517 N N . GLY A 1 71 ? -2.185 6.787 -2.975 1.00 64.56 71 GLY A N 1
ATOM 518 C CA . GLY A 1 71 ? -2.672 6.254 -4.249 1.00 64.56 71 GLY A CA 1
ATOM 519 C C . GLY A 1 71 ? -4.197 6.287 -4.413 1.00 64.56 71 GLY A C 1
ATOM 520 O O . GLY A 1 71 ? -4.690 6.324 -5.539 1.00 64.56 71 GLY A O 1
ATOM 521 N N . ALA A 1 72 ? -4.964 6.270 -3.314 1.00 77.81 72 ALA A N 1
ATOM 522 C CA . ALA A 1 72 ? -6.431 6.330 -3.330 1.00 77.81 72 ALA A CA 1
ATOM 523 C C . ALA A 1 72 ? -7.030 6.678 -1.951 1.00 77.81 72 ALA A C 1
ATOM 525 O O . ALA A 1 72 ? -6.341 6.681 -0.931 1.00 77.81 72 ALA A O 1
ATOM 526 N N . VAL A 1 73 ? -8.347 6.910 -1.915 1.00 88.12 73 VAL A N 1
ATOM 527 C CA . VAL A 1 73 ? -9.133 7.083 -0.685 1.00 88.12 73 VAL A CA 1
ATOM 528 C C . VAL A 1 73 ? -10.102 5.911 -0.529 1.00 88.12 73 VAL A C 1
ATOM 530 O O . VAL A 1 73 ? -10.822 5.573 -1.468 1.00 88.12 73 VAL A O 1
ATOM 533 N N . ARG A 1 74 ? -10.159 5.318 0.666 1.00 92.62 74 ARG A N 1
ATOM 534 C CA . ARG A 1 74 ? -11.135 4.291 1.047 1.00 92.62 74 ARG A CA 1
ATOM 535 C C . ARG A 1 74 ? -11.929 4.781 2.251 1.00 92.62 74 ARG A C 1
ATOM 537 O O . ARG A 1 74 ? -11.355 5.027 3.304 1.00 92.62 74 ARG A O 1
ATOM 544 N N . ALA A 1 75 ? -13.245 4.898 2.107 1.00 94.56 75 ALA A N 1
ATOM 545 C CA . ALA A 1 75 ? -14.135 5.183 3.228 1.00 94.56 75 ALA A CA 1
ATOM 546 C C . ALA A 1 75 ? -14.683 3.881 3.823 1.00 94.56 75 ALA A C 1
ATOM 548 O O . ALA A 1 75 ? -15.057 2.971 3.082 1.00 94.56 75 ALA A O 1
ATOM 549 N N . THR A 1 76 ? -14.739 3.788 5.150 1.00 95.94 76 THR A N 1
ATOM 550 C CA . THR A 1 76 ? -15.312 2.646 5.866 1.00 95.94 76 THR A CA 1
ATOM 551 C C . THR A 1 76 ? -16.088 3.093 7.102 1.00 95.94 76 THR A C 1
ATOM 553 O O . THR A 1 76 ? -15.673 3.997 7.822 1.00 95.94 76 THR A O 1
ATOM 556 N N . ALA A 1 77 ? -17.217 2.432 7.348 1.00 96.44 77 ALA A N 1
ATOM 557 C CA . ALA A 1 77 ? -18.089 2.651 8.504 1.00 96.44 77 ALA A CA 1
ATOM 558 C C . ALA A 1 77 ? -18.208 1.397 9.391 1.00 96.44 77 ALA A C 1
ATOM 560 O O . ALA A 1 77 ? -19.065 1.332 10.267 1.00 96.44 77 ALA A O 1
ATOM 561 N N . VAL A 1 78 ? -17.396 0.368 9.131 1.00 97.31 78 VAL A N 1
ATOM 562 C CA . VAL A 1 78 ? -17.467 -0.936 9.803 1.00 97.31 78 VAL A CA 1
ATOM 563 C C . VAL A 1 78 ? -16.075 -1.421 10.175 1.00 97.31 78 VAL A C 1
ATOM 565 O O . VAL A 1 78 ? -15.101 -1.113 9.481 1.00 97.31 78 VAL A O 1
ATOM 568 N N . THR A 1 79 ? -15.988 -2.223 11.238 1.00 98.19 79 THR A N 1
ATOM 569 C CA . THR A 1 79 ? -14.757 -2.925 11.619 1.00 98.19 79 THR A CA 1
ATOM 570 C C . THR A 1 79 ? -14.190 -3.682 10.424 1.00 98.19 79 THR A C 1
ATOM 572 O O . THR A 1 79 ? -14.901 -4.429 9.754 1.00 98.19 79 THR A O 1
ATOM 575 N N . THR A 1 80 ? -12.916 -3.444 10.128 1.00 97.88 80 THR A N 1
ATOM 576 C CA . THR A 1 80 ? -12.263 -3.938 8.919 1.00 97.88 80 THR A CA 1
ATOM 577 C C . THR A 1 80 ? -10.880 -4.477 9.253 1.00 97.88 80 THR A C 1
ATOM 579 O O . THR A 1 80 ? -10.102 -3.807 9.926 1.00 97.88 80 THR A O 1
ATOM 582 N N . VAL A 1 81 ? -10.548 -5.637 8.687 1.00 97.38 81 VAL A N 1
ATOM 583 C CA . VAL A 1 81 ? -9.161 -6.093 8.555 1.00 97.38 81 VAL A CA 1
ATOM 584 C C . VAL A 1 81 ? -8.614 -5.588 7.223 1.00 97.38 81 VAL A C 1
ATOM 586 O O . VAL A 1 81 ? -9.107 -5.968 6.161 1.00 97.38 81 VAL A O 1
ATOM 589 N N . LEU A 1 82 ? -7.654 -4.672 7.289 1.00 96.25 82 LEU A N 1
ATOM 590 C CA . LEU A 1 82 ? -6.984 -4.096 6.132 1.00 96.25 82 LEU A CA 1
ATOM 591 C C . LEU A 1 82 ? -6.002 -5.102 5.529 1.00 96.25 82 LEU A C 1
ATOM 593 O O . LEU A 1 82 ? -5.474 -5.981 6.210 1.00 96.25 82 LEU A O 1
ATOM 597 N N . THR A 1 83 ? -5.751 -4.957 4.233 1.00 93.12 83 THR A N 1
ATOM 598 C CA . THR A 1 83 ? -4.839 -5.833 3.486 1.00 93.12 83 THR A CA 1
ATOM 599 C C . THR A 1 83 ? -3.685 -5.031 2.899 1.00 93.12 83 THR A C 1
ATOM 601 O O . THR A 1 83 ? -3.690 -3.802 2.922 1.00 93.12 83 THR A O 1
ATOM 604 N N . THR A 1 84 ? -2.705 -5.711 2.308 1.00 87.12 84 THR A N 1
ATOM 605 C CA . THR A 1 84 ? -1.620 -5.047 1.568 1.00 87.12 84 THR A CA 1
ATOM 606 C C . THR A 1 84 ? -2.130 -4.193 0.405 1.00 87.12 84 THR A C 1
ATOM 608 O O . THR A 1 84 ? -1.447 -3.268 -0.020 1.00 87.12 84 THR A O 1
ATOM 611 N N . ALA A 1 85 ? -3.357 -4.430 -0.075 1.00 86.00 85 ALA A N 1
ATOM 612 C CA . ALA A 1 85 ? -3.982 -3.575 -1.075 1.00 86.00 85 ALA A CA 1
ATOM 613 C C . ALA A 1 85 ? -4.290 -2.166 -0.544 1.00 86.00 85 ALA A C 1
ATOM 615 O O . ALA A 1 85 ? -4.422 -1.253 -1.350 1.00 86.00 85 ALA A O 1
ATOM 616 N N . ASP A 1 86 ? -4.446 -1.987 0.771 1.00 91.25 86 ASP A N 1
ATOM 617 C CA . ASP A 1 86 ? -4.782 -0.705 1.403 1.00 91.25 86 ASP A CA 1
ATOM 618 C C . ASP A 1 86 ? -3.561 0.175 1.695 1.00 91.25 86 ASP A C 1
ATOM 620 O O . ASP A 1 86 ? -3.722 1.335 2.075 1.00 91.25 86 ASP A O 1
ATOM 624 N N . LEU A 1 87 ? -2.353 -0.349 1.479 1.00 89.44 87 LEU A N 1
ATOM 625 C CA . LEU A 1 87 ? -1.117 0.418 1.588 1.00 89.44 87 LEU A CA 1
ATOM 626 C C . LEU A 1 87 ? -1.134 1.592 0.605 1.00 89.44 87 LEU A C 1
ATOM 628 O O . LEU A 1 87 ? -1.618 1.485 -0.523 1.00 89.44 87 LEU A O 1
ATOM 632 N N . GLY A 1 88 ? -0.642 2.736 1.068 1.00 87.25 88 GLY A N 1
ATOM 633 C CA . GLY A 1 88 ? -0.690 3.996 0.341 1.00 87.25 88 GLY A CA 1
ATOM 634 C C . GLY A 1 88 ? -2.097 4.586 0.208 1.00 87.25 88 GLY A C 1
ATOM 635 O O . GLY A 1 88 ? -2.300 5.515 -0.563 1.00 87.25 88 GLY A O 1
ATOM 636 N N . ARG A 1 89 ? -3.120 4.098 0.919 1.00 88.69 89 ARG A N 1
ATOM 637 C CA . ARG A 1 89 ? -4.448 4.738 0.906 1.00 88.69 89 ARG A CA 1
ATOM 638 C C . ARG A 1 89 ? -4.678 5.620 2.122 1.00 88.69 89 ARG A C 1
ATOM 640 O O . ARG A 1 89 ? -4.195 5.349 3.218 1.00 88.69 89 ARG A O 1
ATOM 647 N N . LEU A 1 90 ? -5.509 6.643 1.929 1.00 90.38 90 LEU A N 1
ATOM 648 C CA . LEU A 1 90 ? -6.193 7.302 3.036 1.00 90.38 90 LEU A CA 1
ATOM 649 C C . LEU A 1 90 ? -7.432 6.488 3.418 1.00 90.38 90 LEU A C 1
ATOM 651 O O . LEU A 1 90 ? -8.366 6.360 2.622 1.00 90.38 90 LEU A O 1
ATOM 655 N N . ILE A 1 91 ? -7.456 5.978 4.643 1.00 95.50 91 ILE A N 1
ATOM 656 C CA . ILE A 1 91 ? -8.591 5.282 5.239 1.00 95.50 91 ILE A CA 1
ATOM 657 C C . ILE A 1 91 ? -9.433 6.294 6.020 1.00 95.50 91 ILE A C 1
ATOM 659 O O . ILE A 1 91 ? -9.081 6.710 7.124 1.00 95.50 91 ILE A O 1
ATOM 663 N N . LYS A 1 92 ? -10.562 6.694 5.433 1.00 95.06 92 LYS A N 1
ATOM 664 C CA . LYS A 1 92 ? -11.561 7.546 6.082 1.00 95.06 92 LYS A CA 1
ATOM 665 C C . LYS A 1 92 ? -12.504 6.677 6.898 1.00 95.06 92 LYS A C 1
ATOM 667 O O . LYS A 1 92 ? -13.263 5.889 6.334 1.00 95.06 92 LYS A O 1
ATOM 672 N N . ILE A 1 93 ? -12.478 6.832 8.210 1.00 96.75 93 ILE A N 1
ATOM 673 C CA . ILE A 1 93 ? -13.384 6.137 9.118 1.00 96.75 93 ILE A CA 1
ATOM 674 C C . ILE A 1 93 ? -14.568 7.057 9.385 1.00 96.75 93 ILE A C 1
ATOM 676 O O . ILE A 1 93 ? -14.391 8.146 9.917 1.00 96.75 93 ILE A O 1
ATOM 680 N N . THR A 1 94 ? -15.774 6.631 9.023 1.00 95.38 94 THR A N 1
ATOM 681 C CA . THR A 1 94 ? -16.992 7.455 9.122 1.00 95.38 94 THR A CA 1
ATOM 682 C C . THR A 1 94 ? -17.946 7.002 10.230 1.00 95.38 94 THR A C 1
ATOM 684 O O . THR A 1 94 ? -19.044 7.541 10.359 1.00 95.38 94 THR A O 1
ATOM 687 N N . ALA A 1 95 ? -17.538 6.025 11.047 1.00 94.44 95 ALA A N 1
ATOM 688 C CA . ALA A 1 95 ? -18.306 5.527 12.185 1.00 94.44 95 ALA A CA 1
ATOM 689 C C . ALA A 1 95 ? -17.423 5.298 13.421 1.00 94.44 95 ALA A C 1
ATOM 691 O O . ALA A 1 95 ? -16.321 4.755 13.329 1.00 94.44 95 ALA A O 1
ATOM 692 N N . THR A 1 96 ? -17.956 5.675 14.582 1.00 95.50 96 THR A N 1
ATOM 693 C CA . THR A 1 96 ? -17.348 5.449 15.902 1.00 95.50 96 THR A CA 1
ATOM 694 C C . THR A 1 96 ? -17.503 3.994 16.362 1.00 95.50 96 THR A C 1
ATOM 696 O O . THR A 1 96 ? -18.379 3.276 15.881 1.00 95.50 96 THR A O 1
ATOM 699 N N . GLY A 1 97 ? -16.668 3.554 17.306 1.00 94.62 97 GLY A N 1
ATOM 700 C CA . GLY A 1 97 ? -16.717 2.218 17.910 1.00 94.62 97 GLY A CA 1
ATOM 701 C C . GLY A 1 97 ? -16.272 1.093 16.975 1.00 94.62 97 GLY A C 1
ATOM 702 O O . GLY A 1 97 ? -16.575 -0.072 17.225 1.00 94.62 97 GLY A O 1
ATOM 703 N N . THR A 1 98 ? -15.589 1.433 15.882 1.00 97.19 98 THR A N 1
ATOM 704 C CA . THR A 1 98 ? -15.060 0.466 14.919 1.00 97.19 98 THR A CA 1
ATOM 705 C C . THR A 1 98 ? -13.590 0.159 15.193 1.00 97.19 98 THR A C 1
ATOM 707 O O . THR A 1 98 ? -12.884 0.941 15.833 1.00 97.19 98 THR A O 1
ATOM 710 N N . THR A 1 99 ? -13.126 -0.980 14.676 1.00 97.62 99 THR A N 1
ATOM 711 C CA . THR A 1 99 ? -11.714 -1.373 14.730 1.00 97.62 99 THR A CA 1
ATOM 712 C C . THR A 1 99 ? -11.137 -1.489 13.325 1.00 97.62 99 THR A C 1
ATOM 714 O O . THR A 1 99 ? -11.708 -2.163 12.466 1.00 97.62 99 THR A O 1
ATOM 717 N N . MET A 1 100 ? -10.005 -0.836 13.083 1.00 98.19 100 MET A N 1
ATOM 718 C CA . MET A 1 100 ? -9.212 -0.992 11.868 1.00 98.19 100 MET A CA 1
ATOM 719 C C . MET A 1 100 ? -7.993 -1.847 12.195 1.00 98.19 100 MET A C 1
ATOM 721 O O . MET A 1 100 ? -7.028 -1.361 12.784 1.00 98.19 100 MET A O 1
ATOM 725 N N . THR A 1 101 ? -8.045 -3.125 11.832 1.00 98.19 101 THR A N 1
ATOM 726 C CA . THR A 1 101 ? -6.914 -4.037 12.006 1.00 98.19 101 THR A CA 1
ATOM 727 C C . THR A 1 101 ? -5.962 -3.886 10.828 1.00 98.19 101 THR A C 1
ATOM 729 O O . THR A 1 101 ? -6.384 -3.951 9.675 1.00 98.19 101 THR A O 1
ATOM 732 N N . PHE A 1 102 ? -4.684 -3.679 11.107 1.00 97.31 102 PHE A N 1
ATOM 733 C CA . PHE A 1 102 ? -3.638 -3.519 10.112 1.00 97.31 102 PHE A CA 1
ATOM 734 C C . PHE A 1 102 ? -3.392 -4.846 9.372 1.00 97.31 102 PHE A C 1
ATOM 736 O O . PHE A 1 102 ? -3.675 -5.929 9.907 1.00 97.31 102 PHE A O 1
ATOM 743 N N . PRO A 1 103 ? -2.862 -4.791 8.140 1.00 95.44 103 PRO A N 1
ATOM 744 C CA . PRO A 1 103 ? -2.301 -5.973 7.500 1.00 95.44 103 PRO A CA 1
ATOM 745 C C . PRO A 1 103 ? -1.119 -6.511 8.317 1.00 95.44 103 PRO A C 1
ATOM 747 O O . PRO A 1 103 ? -0.458 -5.754 9.029 1.00 95.44 103 PRO A O 1
ATOM 750 N N . ALA A 1 104 ? -0.854 -7.813 8.197 1.00 93.75 104 ALA A N 1
ATOM 751 C CA . ALA A 1 104 ? 0.298 -8.438 8.840 1.00 93.75 104 ALA A CA 1
ATOM 752 C C . ALA A 1 104 ? 1.597 -7.772 8.372 1.00 93.75 104 ALA A C 1
ATOM 754 O O . ALA A 1 104 ? 1.873 -7.745 7.167 1.00 93.75 104 ALA A O 1
ATOM 755 N N . ILE A 1 105 ? 2.403 -7.275 9.311 1.00 91.00 105 ILE A N 1
ATOM 756 C CA . ILE A 1 105 ? 3.616 -6.499 9.022 1.00 91.00 105 ILE A CA 1
ATOM 757 C C . ILE A 1 105 ? 4.599 -7.277 8.142 1.00 91.00 105 ILE A C 1
ATOM 759 O O . ILE A 1 105 ? 5.230 -6.703 7.263 1.00 91.00 105 ILE A O 1
ATOM 763 N N . ALA A 1 106 ? 4.660 -8.603 8.292 1.00 88.94 106 ALA A N 1
ATOM 764 C CA . ALA A 1 106 ? 5.515 -9.470 7.481 1.00 88.94 106 ALA A CA 1
ATOM 765 C C . ALA A 1 106 ? 5.146 -9.474 5.983 1.00 88.94 106 ALA A C 1
ATOM 767 O O . ALA A 1 106 ? 5.963 -9.842 5.144 1.00 88.94 106 ALA A O 1
ATOM 768 N N . SER A 1 107 ? 3.913 -9.087 5.644 1.00 86.12 107 SER A N 1
ATOM 769 C CA . SER A 1 107 ? 3.451 -8.907 4.260 1.00 86.12 107 SER A CA 1
ATOM 770 C C . SER A 1 107 ? 3.552 -7.454 3.792 1.00 86.12 107 SER A C 1
ATOM 772 O O . SER A 1 107 ? 3.222 -7.166 2.644 1.00 86.12 107 SER A O 1
ATOM 774 N N . CYS A 1 108 ? 3.962 -6.539 4.674 1.00 86.69 108 CYS A N 1
ATOM 775 C CA . CYS A 1 108 ? 4.004 -5.106 4.436 1.00 86.69 108 CYS A CA 1
ATOM 776 C C . CYS A 1 108 ? 5.442 -4.630 4.266 1.00 86.69 108 CYS A C 1
ATOM 778 O O . CYS A 1 108 ? 6.203 -4.554 5.231 1.00 86.69 108 CYS A O 1
ATOM 780 N N . PRO A 1 109 ? 5.803 -4.226 3.052 1.00 85.00 109 PRO A N 1
ATOM 781 C CA . PRO A 1 109 ? 7.115 -3.682 2.760 1.00 85.00 109 PRO A CA 1
ATOM 782 C C . PRO A 1 109 ? 7.531 -2.517 3.635 1.00 85.00 109 PRO A C 1
ATOM 784 O O . PRO A 1 109 ? 6.729 -1.616 3.900 1.00 85.00 109 PRO A O 1
ATOM 787 N N . ALA A 1 110 ? 8.806 -2.499 4.013 1.00 85.56 110 ALA A N 1
ATOM 788 C CA . ALA A 1 110 ? 9.389 -1.349 4.682 1.00 85.56 110 ALA A CA 1
ATOM 789 C C . ALA A 1 110 ? 9.249 -0.098 3.795 1.00 85.56 110 ALA A C 1
ATOM 791 O O . ALA A 1 110 ? 9.517 -0.144 2.598 1.00 85.56 110 ALA A O 1
ATOM 792 N N . GLY A 1 111 ? 8.810 1.011 4.386 1.00 82.69 111 GLY A N 1
ATOM 793 C CA . GLY A 1 111 ? 8.525 2.272 3.703 1.00 82.69 111 GLY A CA 1
ATOM 794 C C . GLY A 1 111 ? 7.073 2.446 3.252 1.00 82.69 111 GLY A C 1
ATOM 795 O O . GLY A 1 111 ? 6.686 3.564 2.917 1.00 82.69 111 GLY A O 1
ATOM 796 N N . THR A 1 112 ? 6.243 1.397 3.278 1.00 86.62 112 THR A N 1
ATOM 797 C CA . THR A 1 112 ? 4.818 1.539 2.932 1.00 86.62 112 THR A CA 1
ATOM 798 C C . THR A 1 112 ? 4.034 2.245 4.019 1.00 86.62 112 THR A C 1
ATOM 800 O O . THR A 1 112 ? 4.339 2.137 5.206 1.00 86.62 112 THR A O 1
ATOM 803 N N . VAL A 1 113 ? 3.004 2.974 3.600 1.00 89.56 113 VAL A N 1
ATOM 804 C CA . VAL A 1 113 ? 2.254 3.878 4.469 1.00 89.56 113 VAL A CA 1
ATOM 805 C C . VAL A 1 113 ? 0.815 3.408 4.661 1.00 89.56 113 VAL A C 1
ATOM 807 O O . VAL A 1 113 ? 0.168 2.969 3.714 1.00 89.56 113 VAL A O 1
ATOM 810 N N . LEU A 1 114 ? 0.278 3.597 5.866 1.00 91.94 114 LEU A N 1
ATOM 811 C CA . LEU A 1 114 ? -1.161 3.620 6.123 1.00 91.94 114 LEU A CA 1
ATOM 812 C C . LEU A 1 114 ? -1.549 4.937 6.780 1.00 91.94 114 LEU A C 1
ATOM 814 O O . LEU A 1 114 ? -0.966 5.335 7.787 1.00 91.94 114 LEU A O 1
ATOM 818 N N . SER A 1 115 ? -2.565 5.589 6.228 1.00 92.75 115 SER A N 1
ATOM 819 C CA . SER A 1 115 ? -3.048 6.875 6.721 1.00 92.75 115 SER A CA 1
ATOM 820 C C . SER A 1 115 ? -4.501 6.762 7.138 1.00 92.75 115 SER A C 1
ATOM 822 O O . SER A 1 115 ? -5.322 6.227 6.396 1.00 92.75 115 SER A O 1
ATOM 824 N N . PHE A 1 116 ? -4.837 7.312 8.297 1.00 94.31 116 PHE A N 1
ATOM 825 C CA . PHE A 1 116 ? -6.166 7.229 8.886 1.00 94.31 11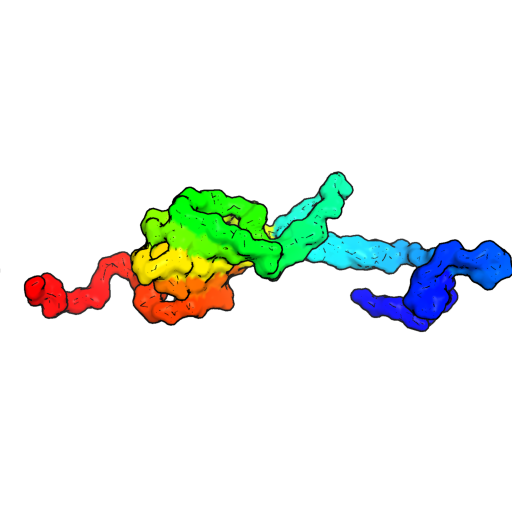6 PHE A CA 1
ATOM 826 C C . PHE A 1 116 ? -6.711 8.621 9.167 1.00 94.31 116 PHE A C 1
ATOM 828 O O . PHE A 1 116 ? -5.982 9.490 9.643 1.00 94.31 116 PHE A O 1
ATOM 835 N N . ALA A 1 117 ? -8.004 8.809 8.919 1.00 93.12 117 ALA A N 1
ATOM 836 C CA . ALA A 1 117 ? -8.743 9.996 9.327 1.00 93.12 117 ALA A CA 1
ATOM 837 C C . ALA A 1 117 ? -10.088 9.594 9.942 1.00 93.12 117 ALA A C 1
ATOM 839 O O . ALA A 1 117 ? -10.886 8.899 9.309 1.00 93.12 117 ALA A O 1
ATOM 840 N N . SER A 1 118 ? -10.336 10.046 11.169 1.00 92.94 118 SER A N 1
ATOM 841 C CA . SER A 1 118 ? -11.590 9.858 11.898 1.00 92.94 118 SER A CA 1
ATOM 842 C C . SER A 1 118 ? -12.594 10.946 11.527 1.00 92.94 118 SER A C 1
ATOM 844 O O . SER A 1 118 ? -12.645 12.006 12.147 1.00 92.94 118 SER A O 1
ATOM 846 N N . GLU A 1 119 ? -13.424 10.700 10.523 1.00 90.19 119 GLU A N 1
ATOM 847 C CA . GLU A 1 119 ? -14.408 11.660 10.018 1.00 90.19 119 GLU A CA 1
ATOM 848 C C . GLU A 1 119 ? -15.805 11.403 10.591 1.00 90.19 119 GLU A C 1
ATOM 850 O O . GLU A 1 119 ? -16.765 11.091 9.885 1.00 90.19 119 GLU A O 1
ATOM 855 N N . PHE A 1 120 ? -15.918 11.536 11.906 1.00 85.06 120 PHE A N 1
ATOM 856 C CA . PHE A 1 120 ? -17.181 11.475 12.634 1.00 85.06 120 PHE A CA 1
ATOM 857 C C . PHE A 1 120 ? -17.193 12.524 13.748 1.00 85.06 120 PHE A C 1
ATOM 859 O O . PHE A 1 120 ? -16.151 13.040 14.141 1.00 85.06 120 PHE A O 1
ATOM 866 N N . ALA A 1 121 ? -18.386 12.867 14.238 1.00 77.69 121 ALA A N 1
ATOM 867 C CA . ALA A 1 121 ? -18.563 14.004 15.141 1.00 77.69 121 ALA A CA 1
ATOM 868 C C . ALA A 1 121 ? -18.049 13.754 16.569 1.00 77.69 121 ALA A C 1
ATOM 870 O O . ALA A 1 121 ? -17.500 14.664 17.183 1.00 77.69 121 ALA A O 1
ATOM 871 N N . VAL A 1 122 ? -18.247 12.546 17.112 1.00 84.62 122 VAL A N 1
ATOM 872 C CA . VAL A 1 122 ? -17.873 12.179 18.489 1.00 84.62 122 VAL A CA 1
ATOM 873 C C . VAL A 1 122 ? -17.528 10.695 18.608 1.00 84.62 122 VAL A C 1
ATOM 875 O O . VAL A 1 122 ? -18.022 9.870 17.838 1.00 84.62 122 VAL A O 1
ATOM 878 N N . GLY A 1 123 ? -16.733 10.358 19.624 1.00 89.06 123 GLY A N 1
ATOM 879 C CA . GLY A 1 123 ? -16.320 8.992 19.946 1.00 89.06 123 GLY A CA 1
ATOM 880 C C . GLY A 1 123 ? -14.916 8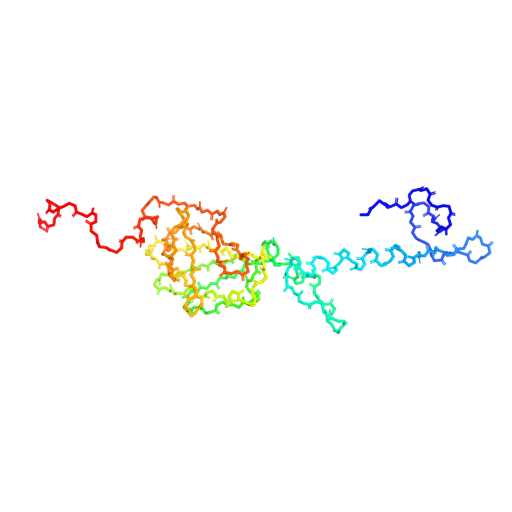.661 19.447 1.00 89.06 123 GLY A C 1
ATOM 881 O O . GLY A 1 123 ? -14.090 9.561 19.271 1.00 89.06 123 GLY A O 1
ATOM 882 N N . THR A 1 124 ? -14.636 7.374 19.257 1.00 92.25 124 THR A N 1
ATOM 883 C CA . THR A 1 124 ? -13.293 6.867 18.956 1.00 92.25 124 THR A CA 1
ATOM 884 C C . THR A 1 124 ? -13.329 5.713 17.962 1.00 92.25 124 THR A C 1
ATOM 886 O O . THR A 1 124 ? -14.343 5.038 17.789 1.00 92.25 124 THR A O 1
ATOM 889 N N . VAL A 1 125 ? -12.195 5.482 17.313 1.00 95.12 125 VAL A N 1
ATOM 890 C CA . VAL A 1 125 ? -11.898 4.290 16.520 1.00 95.12 125 VAL A CA 1
ATOM 891 C C . VAL A 1 125 ? -10.635 3.642 17.075 1.00 95.12 125 VAL A C 1
ATOM 893 O O . VAL A 1 125 ? -9.696 4.329 17.484 1.00 95.12 125 VAL A O 1
ATOM 896 N N . THR A 1 126 ? -10.611 2.314 17.095 1.00 95.75 126 THR A N 1
ATOM 897 C CA . THR A 1 126 ? -9.432 1.549 17.496 1.00 95.75 126 THR A CA 1
ATOM 898 C C . THR A 1 126 ? -8.624 1.179 16.261 1.00 95.75 126 THR A C 1
ATOM 900 O O . THR A 1 126 ? -9.096 0.464 15.383 1.00 95.75 126 THR A O 1
ATOM 903 N N . LEU A 1 127 ? -7.386 1.643 16.195 1.00 96.44 127 LEU A N 1
ATOM 904 C CA . LEU A 1 127 ? -6.372 1.130 15.284 1.00 96.44 127 LEU A CA 1
ATOM 905 C C . LEU A 1 127 ? -5.701 -0.068 15.957 1.00 96.44 127 LEU A C 1
ATOM 907 O O . LEU A 1 127 ? -5.317 0.032 17.119 1.00 96.44 127 LEU A O 1
ATOM 911 N N . GLN A 1 128 ? -5.589 -1.199 15.266 1.00 96.25 128 GLN A N 1
ATOM 912 C CA . GLN A 1 128 ? -5.106 -2.444 15.862 1.00 96.25 128 GLN A CA 1
ATOM 913 C C . GLN A 1 128 ? -4.036 -3.116 14.994 1.00 96.25 128 GLN A C 1
ATOM 915 O O . GLN A 1 128 ? -4.253 -3.321 13.806 1.00 96.25 128 GLN A O 1
ATOM 920 N N . GLY A 1 129 ? -2.906 -3.506 15.583 1.00 95.75 129 GLY A N 1
ATOM 921 C CA . GLY A 1 129 ? -1.897 -4.348 14.936 1.00 95.75 129 GLY A CA 1
ATOM 922 C C . GLY A 1 129 ? -2.427 -5.756 14.650 1.00 95.75 129 GLY A C 1
ATOM 923 O O . GLY A 1 129 ? -3.286 -6.267 15.372 1.00 95.75 129 GLY A O 1
ATOM 924 N N . ASN A 1 130 ? -1.943 -6.402 13.589 1.00 96.19 130 ASN A N 1
ATOM 925 C CA . ASN A 1 130 ? -2.392 -7.748 13.249 1.00 96.19 130 ASN A CA 1
ATOM 926 C C . ASN A 1 130 ? -1.908 -8.762 14.298 1.00 96.19 130 ASN A C 1
ATOM 928 O O . ASN A 1 130 ? -0.742 -8.748 14.680 1.00 96.19 130 ASN A O 1
ATOM 932 N N . ALA A 1 131 ? -2.777 -9.661 14.763 1.00 93.62 131 ALA A N 1
ATOM 933 C CA . ALA A 1 131 ? -2.425 -10.651 15.785 1.00 93.62 131 ALA A CA 1
ATOM 934 C C . ALA A 1 131 ? -1.720 -10.016 17.011 1.00 93.62 131 ALA A C 1
ATOM 936 O O . ALA A 1 131 ? -2.333 -9.217 17.713 1.00 93.62 131 ALA A O 1
ATOM 937 N N . ALA A 1 132 ? -0.460 -10.378 17.278 1.00 91.31 132 ALA A N 1
ATOM 938 C CA . ALA A 1 132 ? 0.341 -9.859 18.391 1.00 91.31 132 ALA A CA 1
ATOM 939 C C . ALA A 1 132 ? 1.277 -8.697 17.993 1.00 91.31 132 ALA A C 1
ATOM 941 O O . ALA A 1 132 ? 2.111 -8.280 18.796 1.00 91.31 132 ALA A O 1
ATOM 942 N N . GLU A 1 133 ? 1.174 -8.191 16.762 1.00 93.88 133 GLU A N 1
ATOM 943 C CA . GLU A 1 133 ? 1.990 -7.079 16.275 1.00 93.88 133 GLU A CA 1
ATOM 944 C C . GLU A 1 133 ? 1.670 -5.791 17.042 1.00 93.88 133 GLU A C 1
ATOM 946 O O . GLU A 1 133 ? 0.528 -5.542 17.442 1.00 93.88 133 GLU A O 1
ATOM 951 N N . LEU A 1 134 ? 2.693 -4.963 17.249 1.00 91.06 134 LEU A N 1
ATOM 952 C CA . LEU A 1 134 ? 2.584 -3.720 18.004 1.00 91.06 134 LEU A CA 1
ATOM 953 C C . LEU A 1 134 ? 2.618 -2.510 17.070 1.00 91.06 134 LEU A C 1
ATOM 955 O O . LEU A 1 134 ? 3.320 -2.490 16.057 1.00 91.06 134 LEU A O 1
ATOM 959 N N . LEU A 1 135 ? 1.868 -1.487 17.458 1.00 93.12 135 LEU A N 1
ATOM 960 C CA . LEU A 1 135 ? 1.892 -0.150 16.892 1.00 93.12 135 LEU A CA 1
ATOM 961 C C . LEU A 1 135 ? 2.702 0.749 17.827 1.00 93.12 135 LEU A C 1
ATOM 963 O O . LEU A 1 135 ? 2.480 0.740 19.042 1.00 93.12 135 LEU A O 1
ATOM 967 N N . THR A 1 136 ? 3.608 1.546 17.271 1.00 90.69 136 THR A N 1
ATOM 968 C CA . THR A 1 136 ? 4.299 2.603 18.016 1.00 90.69 136 THR A CA 1
ATOM 969 C C . THR A 1 136 ? 3.392 3.838 18.074 1.00 90.69 136 THR A C 1
ATOM 971 O O . THR A 1 136 ? 2.795 4.234 17.077 1.00 90.69 136 THR A O 1
ATOM 974 N N . ASN A 1 137 ? 3.231 4.473 19.231 1.00 86.12 137 ASN A N 1
ATOM 975 C CA . ASN A 1 137 ? 2.493 5.731 19.340 1.00 86.12 137 ASN A CA 1
ATOM 976 C C . ASN A 1 137 ? 3.428 6.939 19.102 1.00 86.12 137 ASN A C 1
ATOM 978 O O . ASN A 1 137 ? 4.651 6.788 19.119 1.00 86.12 137 ASN A O 1
ATOM 982 N N . PRO A 1 138 ? 2.897 8.161 18.905 1.00 84.19 138 PRO A N 1
ATOM 983 C CA . PRO A 1 138 ? 3.726 9.338 18.614 1.00 84.19 138 PRO A CA 1
ATOM 984 C C . PRO A 1 138 ? 4.751 9.739 19.693 1.00 84.19 138 PRO A C 1
ATOM 986 O O . PRO A 1 138 ? 5.581 10.604 19.435 1.00 84.19 138 PRO A O 1
ATOM 989 N N . ILE A 1 139 ? 4.707 9.139 20.889 1.00 82.50 139 ILE A N 1
ATOM 990 C CA . ILE A 1 139 ? 5.681 9.360 21.973 1.00 82.50 139 ILE A CA 1
ATOM 991 C C . ILE A 1 139 ? 6.616 8.156 22.193 1.00 82.50 139 ILE A C 1
ATOM 993 O O . ILE A 1 139 ? 7.383 8.147 23.151 1.00 82.50 139 ILE A O 1
ATOM 997 N N . GLY A 1 140 ? 6.572 7.147 21.314 1.00 82.81 140 GLY A N 1
ATOM 998 C CA . GLY A 1 140 ? 7.472 5.989 21.321 1.00 82.81 140 GLY A CA 1
ATOM 999 C C . GLY A 1 140 ? 7.035 4.799 22.185 1.00 82.81 140 GLY A C 1
ATOM 1000 O O . GLY A 1 140 ? 7.774 3.820 22.274 1.00 82.81 140 GLY A O 1
ATOM 1001 N N . ALA A 1 141 ? 5.856 4.837 22.810 1.00 87.00 141 ALA A N 1
ATOM 1002 C CA . ALA A 1 141 ? 5.286 3.678 23.499 1.00 87.00 141 ALA A CA 1
ATOM 1003 C C . ALA A 1 141 ? 4.676 2.695 22.490 1.00 87.00 141 ALA A C 1
ATOM 1005 O O . ALA A 1 141 ? 4.145 3.108 21.461 1.00 87.00 141 ALA A O 1
ATOM 1006 N N . THR A 1 142 ? 4.722 1.397 22.788 1.00 89.50 142 THR A N 1
ATOM 1007 C CA . THR A 1 142 ? 4.219 0.347 21.892 1.00 89.50 142 THR A CA 1
ATOM 1008 C C . THR A 1 142 ? 3.056 -0.409 22.522 1.00 89.50 142 THR A C 1
ATOM 1010 O O . THR A 1 142 ? 3.079 -0.744 23.704 1.00 89.50 142 THR A O 1
ATOM 1013 N N . ALA A 1 143 ? 2.024 -0.681 21.727 1.00 91.31 143 ALA A N 1
ATOM 1014 C CA . ALA A 1 143 ? 0.884 -1.503 22.122 1.00 91.31 143 ALA A CA 1
ATOM 1015 C C . ALA A 1 143 ? 0.207 -2.105 20.893 1.00 91.31 143 ALA A C 1
ATOM 1017 O O . ALA A 1 143 ? 0.347 -1.594 19.787 1.00 91.31 143 ALA A O 1
ATOM 1018 N N . ASN A 1 144 ? -0.576 -3.170 21.073 1.00 93.38 144 ASN A N 1
ATOM 1019 C CA . ASN A 1 144 ? -1.341 -3.743 19.963 1.00 93.38 144 ASN A CA 1
ATOM 1020 C C . ASN A 1 144 ? -2.437 -2.791 19.456 1.00 93.38 144 ASN A C 1
ATOM 1022 O O . ASN A 1 144 ? -2.866 -2.909 18.314 1.00 93.38 144 ASN A O 1
ATOM 1026 N N . THR A 1 145 ? -2.881 -1.838 20.276 1.00 92.25 145 THR A N 1
ATOM 1027 C CA . THR A 1 145 ? -3.964 -0.920 19.924 1.00 92.25 145 THR A CA 1
ATOM 1028 C C . THR A 1 145 ? -3.578 0.532 20.139 1.00 92.25 145 THR A C 1
ATOM 1030 O O . THR A 1 145 ? -2.940 0.873 21.133 1.00 92.25 145 THR A O 1
ATOM 1033 N N . PHE A 1 146 ? -4.064 1.392 19.253 1.00 91.44 146 PHE A N 1
ATOM 1034 C CA . PHE A 1 146 ? -4.019 2.840 19.375 1.00 91.44 146 PHE A CA 1
ATOM 1035 C C . PHE A 1 146 ? -5.428 3.412 19.197 1.00 91.44 146 PHE A C 1
ATOM 1037 O O . PHE A 1 146 ? -6.154 3.028 18.281 1.00 91.44 146 PHE A O 1
ATOM 1044 N N . THR A 1 147 ? -5.827 4.332 20.070 1.00 91.81 147 THR A N 1
ATOM 1045 C CA . THR A 1 147 ? -7.153 4.959 20.018 1.00 91.81 147 THR A CA 1
ATOM 1046 C C . THR A 1 147 ? -7.062 6.297 19.302 1.00 91.81 147 THR A C 1
ATOM 1048 O O . THR A 1 147 ? -6.373 7.201 19.766 1.00 91.81 147 THR A O 1
ATOM 1051 N N . LEU A 1 148 ? -7.799 6.436 18.201 1.00 89.94 148 LEU A N 1
ATOM 1052 C CA . LEU A 1 148 ? -7.911 7.678 17.441 1.00 89.94 148 LEU A CA 1
ATOM 1053 C C . LEU A 1 148 ? -9.291 8.302 17.706 1.00 89.94 148 LEU A C 1
ATOM 1055 O O . LEU A 1 148 ? -10.319 7.628 17.602 1.00 89.94 148 LEU A O 1
ATOM 1059 N N . HIS A 1 149 ? -9.339 9.577 18.080 1.00 89.56 149 HIS A N 1
ATOM 1060 C CA . HIS A 1 149 ? -10.587 10.271 18.409 1.00 89.56 149 HIS A CA 1
ATOM 1061 C C . HIS A 1 149 ? -11.232 10.898 17.173 1.00 89.56 149 HIS A C 1
ATOM 1063 O O . HIS A 1 149 ? -10.623 11.014 16.108 1.00 89.56 149 HIS A O 1
ATOM 1069 N N . ALA A 1 150 ? -12.490 11.311 17.329 1.00 88.69 150 ALA A N 1
ATOM 1070 C CA . ALA A 1 150 ? -13.216 12.116 16.352 1.00 88.69 150 ALA A CA 1
ATOM 1071 C C . ALA A 1 150 ? -12.388 13.322 15.868 1.00 88.69 150 ALA A C 1
ATOM 1073 O O . ALA A 1 150 ? -11.868 14.091 16.675 1.00 88.69 150 ALA A O 1
ATOM 1074 N N . GLY A 1 151 ? -12.286 13.490 14.549 1.00 85.06 151 GLY A N 1
ATOM 1075 C CA . GLY A 1 151 ? -11.555 14.583 13.907 1.00 85.06 151 GLY A CA 1
ATOM 1076 C C . GLY A 1 151 ? -10.034 14.412 13.856 1.00 85.06 151 GLY A C 1
ATOM 1077 O O . GLY A 1 151 ? -9.367 15.233 13.230 1.00 85.06 151 GLY A O 1
ATOM 1078 N N . GLU A 1 152 ? -9.472 13.371 14.475 1.00 89.25 152 GLU A N 1
ATOM 1079 C CA . GLU A 1 152 ? -8.031 13.128 14.444 1.00 89.25 152 GLU A CA 1
ATOM 1080 C C . GLU A 1 152 ? -7.601 12.364 13.188 1.00 89.25 152 GLU A C 1
ATOM 1082 O O . GLU A 1 152 ? -8.365 11.620 12.565 1.00 89.25 152 GLU A O 1
ATOM 1087 N N . SER A 1 153 ? -6.328 12.527 12.840 1.00 90.62 153 SER A N 1
ATOM 1088 C CA . SER A 1 153 ? -5.665 11.765 11.794 1.00 90.62 153 SER A CA 1
ATOM 1089 C C . SER A 1 153 ? -4.284 11.323 12.258 1.00 90.62 153 SER A C 1
ATOM 1091 O O . SER A 1 153 ? -3.633 12.008 13.054 1.00 90.62 153 SER A O 1
ATOM 1093 N N . ILE A 1 154 ? -3.851 10.166 11.765 1.00 91.88 154 ILE A N 1
ATOM 1094 C CA . ILE A 1 154 ? -2.523 9.609 12.021 1.00 91.88 154 ILE A CA 1
ATOM 1095 C C . ILE A 1 154 ? -2.041 8.839 10.798 1.00 91.88 154 ILE A C 1
ATOM 1097 O O . ILE A 1 154 ? -2.824 8.198 10.093 1.00 91.88 154 ILE A O 1
ATOM 1101 N N . GLN A 1 155 ? -0.740 8.902 10.558 1.00 92.44 155 GLN A N 1
ATOM 1102 C CA . GLN A 1 155 ? -0.060 8.185 9.498 1.00 92.44 155 GLN A CA 1
ATOM 1103 C C . GLN A 1 155 ? 1.026 7.295 10.088 1.00 92.44 155 GLN A C 1
ATOM 1105 O O . GLN A 1 155 ? 1.851 7.751 10.879 1.00 92.44 155 GLN A O 1
ATOM 1110 N N . TYR A 1 156 ? 1.026 6.043 9.650 1.00 93.50 156 TYR A N 1
ATOM 1111 C CA . TYR A 1 156 ? 1.996 5.022 9.997 1.00 93.50 156 TYR A CA 1
ATOM 1112 C C . TYR A 1 156 ? 2.838 4.651 8.782 1.00 93.50 156 TYR A C 1
ATOM 1114 O O . TYR A 1 156 ? 2.326 4.590 7.664 1.00 93.50 156 TYR A O 1
ATOM 1122 N N . VAL A 1 157 ? 4.112 4.358 9.015 1.00 92.00 157 VAL A N 1
ATOM 1123 C CA . VAL A 1 157 ? 5.018 3.724 8.060 1.00 92.00 157 VAL A CA 1
ATOM 1124 C C . VAL A 1 157 ? 5.405 2.343 8.581 1.00 92.00 157 VAL A C 1
ATOM 1126 O O . VAL A 1 157 ? 5.658 2.171 9.772 1.00 92.00 157 VAL A O 1
ATOM 1129 N N . SER A 1 158 ? 5.437 1.344 7.704 1.00 91.25 158 SER A N 1
ATOM 1130 C CA . SER A 1 158 ? 6.032 0.046 8.021 1.00 91.25 158 SER A CA 1
ATOM 1131 C C . SER A 1 158 ? 7.551 0.186 8.007 1.00 91.25 158 SER A C 1
ATOM 1133 O O . SER A 1 158 ? 8.111 0.709 7.045 1.00 91.25 158 SER A O 1
ATOM 1135 N N . ASN A 1 159 ? 8.243 -0.323 9.022 1.00 84.94 159 ASN A N 1
ATOM 1136 C CA . ASN A 1 159 ? 9.694 -0.535 8.960 1.00 84.94 159 ASN A CA 1
ATOM 1137 C C . ASN A 1 159 ? 10.061 -2.002 8.632 1.00 84.94 159 ASN A C 1
ATOM 1139 O O . ASN A 1 159 ? 11.231 -2.374 8.669 1.00 84.94 159 ASN A O 1
ATOM 1143 N N . GLY A 1 160 ? 9.060 -2.835 8.313 1.00 81.25 160 GLY A N 1
ATOM 1144 C CA . GLY A 1 160 ? 9.190 -4.278 8.084 1.00 81.25 160 GLY A CA 1
ATOM 1145 C C . GLY A 1 160 ? 9.090 -5.150 9.346 1.00 81.25 160 GLY A C 1
ATOM 1146 O O . GLY A 1 160 ? 9.023 -6.371 9.227 1.00 81.25 160 GLY A O 1
ATOM 1147 N N . ALA A 1 161 ? 9.053 -4.556 10.542 1.00 84.25 161 ALA A N 1
ATOM 1148 C CA . ALA A 1 161 ? 8.925 -5.251 11.829 1.00 84.25 161 ALA A CA 1
ATOM 1149 C C . ALA A 1 161 ? 7.883 -4.615 12.774 1.00 84.25 161 ALA A C 1
ATOM 1151 O O . ALA A 1 161 ? 7.278 -5.315 13.584 1.00 84.25 161 ALA A O 1
ATOM 1152 N N . SER A 1 162 ? 7.641 -3.310 12.652 1.00 88.94 162 SER A N 1
ATOM 1153 C CA . SER A 1 162 ? 6.618 -2.546 13.366 1.00 88.94 162 SER A CA 1
ATOM 1154 C C . SER A 1 162 ? 6.030 -1.440 12.487 1.00 88.94 162 SER A C 1
ATOM 1156 O O . SER A 1 162 ? 6.561 -1.099 11.424 1.00 88.94 162 SER A O 1
ATOM 1158 N N . TRP A 1 163 ? 4.914 -0.881 12.956 1.00 94.12 163 TRP A N 1
ATOM 1159 C CA . TRP A 1 163 ? 4.295 0.316 12.397 1.00 94.12 163 TRP A CA 1
ATOM 1160 C C . TRP A 1 163 ? 4.687 1.538 13.223 1.00 94.12 163 TRP A C 1
ATOM 1162 O O . TRP A 1 163 ? 4.294 1.650 14.387 1.00 94.12 163 TRP A O 1
ATOM 1172 N N . ASP A 1 164 ? 5.412 2.468 12.605 1.00 92.56 164 ASP A N 1
ATOM 1173 C CA . ASP A 1 164 ? 5.912 3.676 13.258 1.00 92.56 164 ASP A CA 1
ATOM 1174 C C . ASP A 1 164 ? 5.151 4.924 12.784 1.00 92.56 164 ASP A C 1
ATOM 1176 O O . ASP A 1 164 ? 4.902 5.077 11.587 1.00 92.56 164 ASP A O 1
ATOM 1180 N N . PRO A 1 165 ? 4.752 5.835 13.684 1.00 91.81 165 PRO A N 1
ATOM 1181 C CA . PRO A 1 165 ? 3.988 7.014 13.313 1.00 91.81 165 PRO A CA 1
ATOM 1182 C C . PRO A 1 165 ? 4.907 8.089 12.724 1.00 91.81 165 PRO A C 1
ATOM 1184 O O . PRO A 1 165 ? 5.962 8.391 13.277 1.00 91.81 165 PRO A O 1
ATOM 1187 N N . ILE A 1 166 ? 4.480 8.709 11.623 1.00 88.12 166 ILE A N 1
ATOM 1188 C CA . ILE A 1 166 ? 5.250 9.749 10.910 1.00 88.12 166 ILE A CA 1
ATOM 1189 C C . ILE A 1 166 ? 4.515 11.090 10.788 1.00 88.12 166 ILE A C 1
ATOM 1191 O O . ILE A 1 166 ? 5.104 12.086 10.377 1.00 88.12 166 ILE A O 1
ATOM 1195 N N . GLY A 1 167 ? 3.240 11.144 11.177 1.00 80.25 167 GLY A N 1
ATOM 1196 C CA . GLY A 1 167 ? 2.460 12.378 11.229 1.00 80.25 167 GLY A CA 1
ATOM 1197 C C . GLY A 1 167 ? 1.138 12.169 11.960 1.00 80.25 167 GLY A C 1
ATOM 1198 O O . GLY A 1 167 ? 0.498 11.134 11.784 1.00 80.25 167 GLY A O 1
ATOM 1199 N N . ALA A 1 168 ? 0.735 13.133 12.790 1.00 80.62 168 ALA A N 1
ATOM 1200 C CA . ALA A 1 168 ? -0.539 13.108 13.505 1.00 80.62 168 ALA A CA 1
ATOM 1201 C C . ALA A 1 168 ? -1.074 14.531 13.730 1.00 80.62 168 ALA A C 1
ATOM 1203 O O . ALA A 1 168 ? -0.306 15.446 14.022 1.00 80.62 168 ALA A O 1
ATOM 1204 N N . THR A 1 169 ? -2.392 14.710 13.623 1.00 68.25 169 THR A N 1
ATOM 1205 C CA . THR A 1 169 ? -3.096 15.943 14.017 1.00 68.25 169 THR A CA 1
ATOM 1206 C C . THR A 1 169 ? -3.685 15.715 15.406 1.00 68.25 169 THR A C 1
ATOM 1208 O O . THR A 1 169 ? -4.812 15.251 15.554 1.00 68.25 169 THR A O 1
ATOM 1211 N N . ASN A 1 170 ? -2.875 15.914 16.434 1.00 55.69 170 ASN A N 1
ATOM 1212 C CA . ASN A 1 170 ? -3.160 15.495 17.800 1.00 55.69 170 ASN A CA 1
ATOM 1213 C C . ASN A 1 170 ? -4.040 16.497 18.570 1.00 55.69 170 ASN A C 1
ATOM 1215 O O . ASN A 1 170 ? -3.712 17.679 18.667 1.00 55.69 170 ASN A O 1
ATOM 1219 N N . ASN A 1 171 ? -5.098 16.002 19.224 1.00 52.78 171 ASN A N 1
ATOM 1220 C CA . ASN A 1 171 ? -5.565 16.565 20.490 1.00 52.78 171 ASN A CA 1
ATOM 1221 C C . ASN A 1 171 ? -4.698 15.935 21.602 1.00 52.78 171 ASN A C 1
ATOM 1223 O O . ASN A 1 171 ? -4.581 14.713 21.639 1.00 52.78 171 ASN A O 1
ATOM 1227 N N . PRO A 1 172 ? -4.070 16.698 22.517 1.00 51.19 172 PRO A N 1
ATOM 1228 C CA . PRO A 1 172 ? -3.159 16.147 23.529 1.00 51.19 172 PRO A CA 1
ATOM 1229 C C . PRO A 1 172 ? -3.747 14.996 24.364 1.00 51.19 172 PRO A C 1
ATOM 1231 O O . PRO A 1 172 ? -2.991 14.180 24.869 1.00 51.19 172 PRO A O 1
ATOM 1234 N N . SER A 1 173 ? -5.072 14.881 24.472 1.00 52.94 173 SER A N 1
ATOM 1235 C CA . SER A 1 173 ? -5.756 13.808 25.209 1.00 52.94 173 SER A CA 1
ATOM 1236 C C . SER A 1 173 ? -5.672 12.409 24.567 1.00 52.94 173 SER A C 1
ATOM 1238 O O . SER A 1 173 ? -5.783 11.422 25.290 1.00 52.94 173 SER A O 1
ATOM 1240 N N . SER A 1 174 ? -5.403 12.282 23.261 1.00 53.25 174 SER A N 1
ATOM 1241 C CA . SER A 1 174 ? -5.253 10.977 22.586 1.00 53.25 174 SER A CA 1
ATOM 1242 C C . SER A 1 174 ? -3.891 10.314 22.809 1.00 53.25 174 SER A C 1
ATOM 1244 O O . SER A 1 174 ? -3.777 9.091 22.771 1.00 53.25 174 SER A O 1
ATOM 1246 N N . ILE A 1 175 ? -2.868 11.110 23.130 1.00 50.03 175 ILE A N 1
ATOM 1247 C CA . ILE A 1 175 ? -1.504 10.643 23.420 1.00 50.03 175 ILE A CA 1
ATOM 1248 C C . ILE A 1 175 ? -1.429 9.934 24.784 1.00 50.03 175 ILE A C 1
ATOM 1250 O O . ILE A 1 175 ? -0.650 8.995 24.945 1.00 50.03 175 ILE A O 1
ATOM 1254 N N . TYR A 1 176 ? -2.274 10.333 25.741 1.00 50.44 176 TYR A N 1
ATOM 1255 C CA . TYR A 1 176 ? -2.324 9.757 27.091 1.00 50.44 176 TYR A CA 1
ATOM 1256 C C . TYR A 1 176 ? -3.152 8.464 27.192 1.00 50.44 176 TYR A C 1
ATOM 1258 O O . TYR A 1 176 ? -3.133 7.810 28.227 1.00 50.44 176 TYR A O 1
ATOM 1266 N N . ALA A 1 177 ? -3.844 8.037 26.128 1.00 50.38 177 ALA A N 1
ATOM 1267 C CA . ALA A 1 177 ? -4.713 6.852 26.152 1.00 50.38 177 ALA A CA 1
ATOM 1268 C C . ALA A 1 177 ? -3.963 5.498 26.211 1.00 50.38 177 ALA A C 1
ATOM 1270 O O . ALA A 1 177 ? -4.601 4.447 26.172 1.00 50.38 177 ALA A O 1
ATOM 1271 N N . LEU A 1 178 ? -2.627 5.515 26.305 1.00 46.38 178 LEU A N 1
ATOM 1272 C CA . LEU A 1 178 ? -1.803 4.338 26.608 1.00 46.38 178 LEU A CA 1
ATOM 1273 C C . LEU A 1 178 ? -1.506 4.157 28.103 1.00 46.38 178 LEU A C 1
ATOM 1275 O O . LEU A 1 178 ? -0.887 3.165 28.475 1.00 46.38 178 LEU A O 1
ATOM 1279 N N . ASP A 1 179 ? -1.998 5.054 28.956 1.00 50.12 179 ASP A N 1
ATOM 1280 C CA . ASP A 1 179 ? -2.080 4.821 30.393 1.00 50.12 179 ASP A CA 1
ATOM 1281 C C . ASP A 1 179 ? -3.476 4.287 30.747 1.00 50.12 179 ASP A C 1
ATOM 1283 O O . ASP A 1 179 ? -4.454 5.022 30.920 1.00 50.12 179 ASP A O 1
ATOM 1287 N N . THR A 1 180 ? -3.600 2.963 30.795 1.00 53.56 180 THR A N 1
ATOM 1288 C CA . THR A 1 180 ? -4.751 2.336 31.435 1.00 53.56 180 THR A CA 1
ATOM 1289 C C . THR A 1 180 ? -4.671 2.607 32.933 1.00 53.56 180 THR A C 1
ATOM 1291 O O . THR A 1 180 ? -3.889 1.960 33.620 1.00 53.56 180 THR A O 1
ATOM 1294 N N . VAL A 1 181 ? -5.576 3.457 33.431 1.00 51.44 181 VAL A N 1
ATOM 1295 C CA . VAL A 1 181 ? -5.918 3.583 34.857 1.00 51.44 181 VAL A CA 1
ATOM 1296 C C . VAL A 1 181 ? -4.768 4.159 35.700 1.00 51.44 181 VAL A C 1
ATOM 1298 O O . VAL A 1 181 ? -3.991 3.373 36.222 1.00 51.44 181 VAL A O 1
ATOM 1301 N N . ASN A 1 182 ? -4.699 5.489 35.913 1.00 48.81 182 ASN A N 1
ATOM 1302 C CA . ASN A 1 182 ? -4.437 6.098 37.244 1.00 48.81 182 ASN A CA 1
ATOM 1303 C C . ASN A 1 182 ? -4.285 7.637 37.326 1.00 48.81 182 ASN A C 1
ATOM 1305 O O . ASN A 1 182 ? -4.267 8.150 38.442 1.00 48.81 182 ASN A O 1
ATOM 1309 N N . ASP A 1 183 ? -4.280 8.418 36.246 1.00 54.19 183 ASP A N 1
ATOM 1310 C CA . ASP A 1 183 ? -4.011 9.872 36.358 1.00 54.19 183 ASP A CA 1
ATOM 1311 C C . ASP A 1 183 ? -5.202 10.779 36.762 1.00 54.19 183 ASP A C 1
ATOM 1313 O O . ASP A 1 183 ? -5.227 11.979 36.478 1.00 54.19 183 ASP A O 1
ATOM 1317 N N . ILE A 1 184 ? -6.188 10.253 37.503 1.00 56.28 184 ILE A N 1
ATOM 1318 C CA . ILE A 1 184 ? -7.124 11.105 38.257 1.00 56.28 184 ILE A CA 1
ATOM 1319 C C . ILE A 1 184 ? -6.649 11.135 39.711 1.00 56.28 184 ILE A C 1
ATOM 1321 O O . ILE A 1 184 ? -6.835 10.146 40.424 1.00 56.28 184 ILE A O 1
ATOM 1325 N N . PRO A 1 185 ? -6.089 12.258 40.197 1.00 55.62 185 PRO A N 1
ATOM 1326 C CA . PRO A 1 185 ? -5.780 12.410 41.609 1.00 55.62 185 PRO A CA 1
ATOM 1327 C C . PRO A 1 185 ? -7.010 12.091 42.467 1.00 55.62 185 PRO A C 1
ATOM 1329 O O . PRO A 1 185 ? -8.112 12.555 42.164 1.00 55.62 185 PRO A O 1
ATOM 1332 N N . ALA A 1 186 ? -6.818 11.349 43.562 1.00 54.03 186 ALA A N 1
ATOM 1333 C CA . ALA A 1 186 ? -7.890 10.826 44.420 1.00 54.03 186 ALA A CA 1
ATOM 1334 C C . ALA A 1 186 ? -8.935 11.871 44.876 1.00 54.03 186 ALA A C 1
ATOM 1336 O O . ALA A 1 186 ? -10.065 11.520 45.198 1.00 54.03 186 ALA A O 1
ATOM 1337 N N . TRP A 1 187 ? -8.600 13.164 44.852 1.00 61.97 187 TRP A N 1
ATOM 1338 C CA . TRP A 1 187 ? -9.504 14.261 45.202 1.00 61.97 187 TRP A CA 1
ATOM 1339 C C . TRP A 1 187 ? -10.573 14.593 44.142 1.00 61.97 187 TRP A C 1
ATOM 1341 O O . TRP A 1 187 ? -11.464 15.388 44.431 1.00 61.97 187 TRP A O 1
ATOM 1351 N N . ARG A 1 188 ? -10.521 14.013 42.932 1.00 58.16 188 ARG A N 1
ATOM 1352 C CA . ARG A 1 188 ? -11.542 14.204 41.877 1.00 58.16 188 ARG A CA 1
ATOM 1353 C C . ARG A 1 188 ? -12.517 13.038 41.690 1.00 58.16 188 ARG A C 1
ATOM 1355 O O . ARG A 1 188 ? -13.385 13.141 40.832 1.00 58.16 188 ARG A O 1
ATOM 1362 N N . GLN A 1 189 ? -12.419 11.958 42.466 1.00 57.34 189 GLN A N 1
ATOM 1363 C CA . GLN A 1 189 ? -13.322 10.801 42.322 1.00 57.34 189 GLN A CA 1
ATOM 1364 C C . GLN A 1 189 ? -14.579 10.848 43.209 1.00 57.34 189 GLN A C 1
ATOM 1366 O O . GLN A 1 189 ? -15.339 9.886 43.240 1.00 57.34 189 GLN A O 1
ATOM 1371 N N . THR A 1 190 ? -14.846 11.958 43.899 1.00 52.66 190 THR A N 1
ATOM 1372 C CA . THR A 1 190 ? -16.079 12.122 44.685 1.00 52.66 190 THR A CA 1
ATOM 1373 C C . THR A 1 190 ? -16.756 13.456 44.400 1.00 52.66 190 THR A C 1
ATOM 1375 O O . THR A 1 190 ? -16.352 14.489 44.939 1.00 52.66 190 THR A O 1
ATOM 1378 N N . ALA A 1 191 ? -17.804 13.391 43.580 1.00 42.47 191 ALA A N 1
ATOM 1379 C CA . ALA A 1 191 ? -19.011 14.212 43.632 1.00 42.47 191 ALA A CA 1
ATOM 1380 C C . ALA A 1 191 ? -20.170 13.376 43.071 1.00 42.47 191 ALA A C 1
ATOM 1382 O O . ALA A 1 191 ? -19.958 12.746 42.010 1.00 42.47 191 ALA A O 1
#

Sequence (191 aa):
MDYPITQPSLDLYLNKFTDGVPGLRPASVIPSITMNALVDEILAVIVAGGIVPAEATLTQLRDAISAIGFGAVRATAVTTVLTTADLGRLIKITATGTTMTFPAIASCPAGTVLSFASEFAVGTVTLQGNAAELLTNPIGATANTFTLHAGESIQYVSNGASWDPIGATNNPSSIYALDTVNDIPAWRQTA